Protein AF-A0A9E3DP87-F1 (afdb_monomer_lite)

Radius of gyration: 31.66 Å; chains: 1; bounding box: 76×85×59 Å

Foldseek 3Di:
DDDDDDPPDPPPPPPPPPPPPDPPDPPVLVPDDLCVNVVVPDDDPSSVVVVVVVVVVVVLVVLDVLCDPVNLVQLLVVLLLQDASCVSCVVSVHHSCSLVVNVVVDVVSVVSNLVSLVNSDDPPADFLACCSCPVVVRDHPSNVVNVVVPPDVVPPPPPPPPVPPPQPADPVPRHGQDPPDPDRDNDPVRVVVVVVPPPPCPDDPDDDDPDD

pLDDT: mean 79.73, std 18.96, range [40.03, 98.56]

Structure (mmCIF, N/CA/C/O backbone):
data_AF-A0A9E3DP87-F1
#
_entry.id   AF-A0A9E3DP87-F1
#
loop_
_atom_site.group_PDB
_atom_site.id
_atom_site.type_symbol
_atom_site.label_atom_id
_atom_site.label_alt_id
_atom_site.label_comp_id
_atom_site.label_asym_id
_atom_site.label_entity_id
_atom_site.label_seq_id
_atom_site.pdbx_PDB_ins_code
_atom_site.Cartn_x
_atom_site.Cartn_y
_atom_site.Cartn_z
_atom_site.occupancy
_atom_site.B_iso_or_equiv
_atom_site.auth_seq_id
_atom_site.auth_comp_id
_atom_site.auth_asym_id
_atom_site.auth_atom_id
_atom_site.pdbx_PDB_model_num
ATOM 1 N N . MET A 1 1 ? -40.635 22.494 -28.073 1.00 47.44 1 MET A N 1
ATOM 2 C CA . MET A 1 1 ? -39.820 23.485 -27.343 1.00 47.44 1 MET A CA 1
ATOM 3 C C . MET A 1 1 ? -38.410 22.932 -27.311 1.00 47.44 1 MET A C 1
ATOM 5 O O . MET A 1 1 ? -38.173 21.933 -26.650 1.00 47.44 1 MET A O 1
ATOM 9 N N . ASN A 1 2 ? -37.581 23.479 -28.202 1.00 47.47 2 ASN A N 1
ATOM 10 C CA . ASN A 1 2 ? -36.212 23.071 -28.507 1.00 47.47 2 ASN A CA 1
ATOM 11 C C . ASN A 1 2 ? -35.252 23.679 -27.484 1.00 47.47 2 ASN A C 1
ATOM 13 O O . ASN A 1 2 ? -35.238 24.899 -27.361 1.00 47.47 2 ASN A O 1
ATOM 17 N N . ASP A 1 3 ? -34.405 22.858 -26.868 1.00 55.59 3 ASP A N 1
ATOM 18 C CA . ASP A 1 3 ? -33.154 23.309 -26.251 1.00 55.59 3 ASP A CA 1
ATOM 19 C C . ASP A 1 3 ? -31.986 22.755 -27.076 1.00 55.59 3 ASP A C 1
ATOM 21 O O . ASP A 1 3 ? -31.486 21.648 -26.874 1.00 55.59 3 ASP A O 1
ATOM 25 N N . GLN A 1 4 ? -31.619 23.538 -28.091 1.00 53.56 4 GLN A N 1
ATOM 26 C CA . GLN A 1 4 ? -30.382 23.412 -28.853 1.00 53.56 4 GLN A CA 1
ATOM 27 C C . GLN A 1 4 ? -29.234 23.916 -27.974 1.00 53.56 4 GLN A C 1
ATOM 29 O O . GLN A 1 4 ? -28.991 25.117 -27.892 1.00 53.56 4 GLN A O 1
ATOM 34 N N . LEU A 1 5 ? -28.517 23.003 -27.321 1.00 60.25 5 LEU A N 1
ATOM 35 C CA . LEU A 1 5 ? -27.231 23.325 -26.708 1.00 60.25 5 LEU A CA 1
ATOM 36 C C . LEU A 1 5 ? -26.143 23.267 -27.782 1.00 60.25 5 LEU A C 1
ATOM 38 O O . LEU A 1 5 ? -25.866 22.211 -28.353 1.00 60.25 5 LEU A O 1
ATOM 42 N N . GLY A 1 6 ? -25.578 24.442 -28.061 1.00 48.19 6 GLY A N 1
ATOM 43 C CA . GLY A 1 6 ? -24.500 24.678 -29.009 1.00 48.19 6 GLY A CA 1
ATOM 44 C C . GLY A 1 6 ? -23.250 23.878 -28.665 1.00 48.19 6 GLY A C 1
ATOM 45 O O . GLY A 1 6 ? -22.615 24.077 -27.631 1.00 48.19 6 GLY A O 1
ATOM 46 N N . LEU A 1 7 ? -22.905 22.967 -29.569 1.00 51.91 7 LEU A N 1
ATOM 47 C CA . LEU A 1 7 ? -21.570 22.408 -29.699 1.00 51.91 7 LEU A CA 1
ATOM 48 C C . LEU A 1 7 ? -20.759 23.405 -30.526 1.00 51.91 7 LEU A C 1
ATOM 50 O O . LEU A 1 7 ? -20.664 23.283 -31.745 1.00 51.91 7 LEU A O 1
ATOM 54 N N . ASP A 1 8 ? -20.242 24.433 -29.859 1.00 54.84 8 ASP A N 1
ATOM 55 C CA . ASP A 1 8 ? -19.318 25.368 -30.483 1.00 54.84 8 ASP A CA 1
ATOM 56 C C . ASP A 1 8 ? -18.011 24.637 -30.802 1.00 54.84 8 ASP A C 1
ATOM 58 O O . ASP A 1 8 ? -17.315 24.115 -29.925 1.00 54.84 8 ASP A O 1
ATOM 62 N N . ASN A 1 9 ? -17.742 24.584 -32.105 1.00 49.62 9 ASN A N 1
ATOM 63 C CA . ASN A 1 9 ? -16.531 24.108 -32.747 1.00 49.62 9 ASN A CA 1
ATOM 64 C C . ASN A 1 9 ? -15.286 24.672 -32.048 1.00 49.62 9 ASN A C 1
ATOM 66 O O . ASN A 1 9 ? -14.947 25.845 -32.197 1.00 49.62 9 ASN A O 1
ATOM 70 N N . PHE A 1 10 ? -14.571 23.819 -31.317 1.00 56.25 10 PHE A N 1
ATOM 71 C CA . PHE A 1 10 ? -13.154 24.044 -31.077 1.00 56.25 10 PHE A CA 1
ATOM 72 C C . PHE A 1 10 ? -12.432 23.691 -32.374 1.00 56.25 10 PHE A C 1
ATOM 74 O O . PHE A 1 10 ? -12.331 22.515 -32.716 1.00 56.25 10 PHE A O 1
ATOM 81 N N . ASP A 1 11 ? -11.974 24.715 -33.095 1.00 46.94 11 ASP A N 1
ATOM 82 C CA . ASP A 1 11 ? -11.056 24.583 -34.222 1.00 46.94 11 ASP A CA 1
ATOM 83 C C . ASP A 1 11 ? -9.814 23.801 -33.779 1.00 46.94 11 ASP A C 1
ATOM 85 O O . ASP A 1 11 ? -8.871 24.331 -33.178 1.00 46.94 11 ASP A O 1
ATOM 89 N N . ASP A 1 12 ? -9.857 22.502 -34.065 1.00 49.28 12 ASP A N 1
ATOM 90 C CA . ASP A 1 12 ? -8.787 21.531 -33.912 1.00 49.28 12 ASP A CA 1
ATOM 91 C C . ASP A 1 12 ? -7.684 21.906 -34.903 1.00 49.28 12 ASP A C 1
ATOM 93 O O . ASP A 1 12 ? -7.580 21.405 -36.023 1.00 49.28 12 ASP A O 1
ATOM 97 N N . THR A 1 13 ? -6.879 22.890 -34.508 1.00 58.12 13 THR A N 1
ATOM 98 C CA . THR A 1 13 ? -5.643 23.243 -35.195 1.00 58.12 13 THR A CA 1
ATOM 99 C C . THR A 1 13 ? -4.653 22.117 -34.915 1.00 58.12 13 THR A C 1
ATOM 101 O O . THR A 1 13 ? -3.731 22.253 -34.107 1.00 58.12 13 THR A O 1
ATOM 104 N N . THR A 1 14 ? -4.855 20.972 -35.567 1.00 58.09 14 THR A N 1
ATOM 105 C CA . THR A 1 14 ? -3.872 19.898 -35.672 1.00 58.09 14 THR A CA 1
ATOM 106 C C . THR A 1 14 ? -2.707 20.433 -36.491 1.00 58.09 14 THR A C 1
ATOM 108 O O . THR A 1 14 ? -2.589 20.189 -37.692 1.00 58.09 14 THR A O 1
ATOM 111 N N . ALA A 1 15 ? -1.840 21.214 -35.847 1.00 56.91 15 ALA A N 1
ATOM 112 C CA . ALA A 1 15 ? -0.502 21.454 -36.342 1.00 56.91 15 ALA A CA 1
ATOM 113 C C . ALA A 1 15 ? 0.127 20.071 -36.511 1.00 56.91 15 ALA A C 1
ATOM 115 O O . ALA A 1 15 ? 0.371 19.370 -35.527 1.00 56.91 15 ALA A O 1
ATOM 116 N N . ALA A 1 16 ? 0.288 19.653 -37.766 1.00 55.72 16 ALA A N 1
ATOM 117 C CA . ALA A 1 16 ? 0.910 18.398 -38.132 1.00 55.72 16 ALA A CA 1
ATOM 118 C C . ALA A 1 16 ? 2.288 18.348 -37.467 1.00 55.72 16 ALA A C 1
ATOM 120 O O . ALA A 1 16 ? 3.238 18.986 -37.917 1.00 55.72 16 ALA A O 1
ATOM 121 N N . VAL A 1 17 ? 2.377 17.633 -36.345 1.00 67.62 17 VAL A N 1
ATOM 122 C CA . VAL A 1 17 ? 3.644 17.328 -35.697 1.00 67.62 17 VAL A CA 1
ATOM 123 C C . VAL A 1 17 ? 4.367 16.423 -36.673 1.00 67.62 17 VAL A C 1
ATOM 125 O O . VAL A 1 17 ? 4.074 15.233 -36.760 1.00 67.62 17 VAL A O 1
ATOM 128 N N . THR A 1 18 ? 5.266 17.003 -37.461 1.00 57.19 18 THR A N 1
ATOM 129 C CA . THR A 1 18 ? 6.132 16.259 -38.365 1.00 57.19 18 THR A CA 1
ATOM 130 C C . THR A 1 18 ? 6.897 15.261 -37.500 1.00 57.19 18 THR A C 1
ATOM 132 O O . THR A 1 18 ? 7.651 15.691 -36.618 1.00 57.19 18 THR A O 1
ATOM 135 N N . PRO A 1 19 ? 6.690 13.941 -37.664 1.00 57.06 19 PRO A N 1
ATOM 136 C CA . PRO A 1 19 ? 7.432 12.968 -36.889 1.00 57.06 19 PRO A CA 1
ATOM 137 C C . PRO A 1 19 ? 8.899 13.152 -37.253 1.00 57.06 19 PRO A C 1
ATOM 139 O O . PRO A 1 19 ? 9.310 12.932 -38.391 1.00 57.06 19 PRO A O 1
ATOM 142 N N . SER A 1 20 ? 9.667 13.646 -36.284 1.00 61.06 20 SER A N 1
ATOM 143 C CA . SER A 1 20 ? 11.106 13.817 -36.403 1.00 61.06 20 SER A CA 1
ATOM 144 C C . SER A 1 20 ? 11.679 12.475 -36.845 1.00 61.06 20 SER A C 1
ATOM 146 O O . SER A 1 20 ? 11.549 11.489 -36.118 1.00 61.06 20 SER A O 1
ATOM 148 N N . LEU A 1 21 ? 12.204 12.425 -38.075 1.00 51.44 21 LEU A N 1
ATOM 149 C CA . LEU A 1 21 ? 12.748 11.230 -38.713 1.00 51.44 21 LEU A CA 1
ATOM 150 C C . LEU A 1 21 ? 13.967 10.767 -37.914 1.00 51.44 21 LEU A C 1
ATOM 152 O O . LEU A 1 21 ? 15.115 11.105 -38.204 1.00 51.44 21 LEU A O 1
ATOM 156 N N . THR A 1 22 ? 13.710 10.003 -36.860 1.00 59.62 22 THR A N 1
ATOM 157 C CA . THR A 1 22 ? 14.711 9.237 -36.141 1.00 59.62 22 THR A CA 1
ATOM 158 C C . THR A 1 22 ? 15.393 8.325 -37.151 1.00 59.62 22 THR A C 1
ATOM 160 O O . THR A 1 22 ? 14.745 7.525 -37.825 1.00 59.62 22 THR A O 1
ATOM 163 N N . ARG A 1 23 ? 16.718 8.484 -37.284 1.00 59.62 23 ARG A N 1
ATOM 164 C CA . ARG A 1 23 ? 17.600 7.616 -38.079 1.00 59.62 23 ARG A CA 1
ATOM 165 C C . ARG A 1 23 ? 17.145 6.165 -37.944 1.00 59.62 23 ARG A C 1
ATOM 167 O O . ARG A 1 23 ? 17.126 5.639 -36.833 1.00 59.62 23 ARG A O 1
ATOM 174 N N . ALA A 1 24 ? 16.792 5.546 -39.070 1.00 57.59 24 ALA A N 1
ATOM 175 C CA . ALA A 1 24 ? 16.386 4.151 -39.117 1.00 57.59 24 ALA A CA 1
ATOM 176 C C . ALA A 1 24 ? 17.470 3.287 -38.454 1.00 57.59 24 ALA A C 1
ATOM 178 O O . ALA A 1 24 ? 18.588 3.170 -38.959 1.00 57.59 24 ALA A O 1
ATOM 179 N N . ALA A 1 25 ? 17.151 2.735 -37.282 1.00 57.56 25 ALA A N 1
ATOM 180 C CA . ALA A 1 25 ? 18.035 1.827 -36.572 1.00 57.56 25 ALA A CA 1
ATOM 181 C C . ALA A 1 25 ? 18.309 0.590 -37.450 1.00 57.56 25 ALA A C 1
ATOM 183 O O . ALA A 1 25 ? 17.406 0.130 -38.160 1.00 57.56 25 ALA A O 1
ATOM 184 N N . PRO A 1 26 ? 19.532 0.030 -37.424 1.00 60.47 26 PRO A N 1
ATOM 185 C CA . PRO A 1 26 ? 19.879 -1.123 -38.243 1.00 60.47 26 PRO A CA 1
ATOM 186 C C . PRO A 1 26 ? 18.924 -2.290 -37.963 1.00 60.47 26 PRO A C 1
ATOM 188 O O . PRO A 1 26 ? 18.664 -2.629 -36.810 1.00 60.47 26 PRO A O 1
ATOM 191 N N . LEU A 1 27 ? 18.434 -2.938 -39.024 1.00 59.53 27 LEU A N 1
ATOM 192 C CA . LEU A 1 27 ? 17.422 -4.006 -38.977 1.00 59.53 27 LEU A CA 1
ATOM 193 C C . LEU A 1 27 ? 17.769 -5.167 -38.021 1.00 59.53 27 LEU A C 1
ATOM 195 O O . LEU A 1 27 ? 16.863 -5.817 -37.505 1.00 59.53 27 LEU A O 1
ATOM 199 N N . ARG A 1 28 ? 19.056 -5.390 -37.707 1.00 58.12 28 ARG A N 1
ATOM 200 C CA . ARG A 1 28 ? 19.502 -6.382 -36.706 1.00 58.12 28 ARG A CA 1
ATOM 201 C C . ARG A 1 28 ? 19.055 -6.066 -35.272 1.00 58.12 28 ARG A C 1
ATOM 203 O O . ARG A 1 28 ? 19.005 -6.974 -34.453 1.00 58.12 28 ARG A O 1
ATOM 210 N N . ALA A 1 29 ? 18.693 -4.821 -34.965 1.00 57.69 29 ALA A N 1
ATOM 211 C CA . ALA A 1 29 ? 18.161 -4.441 -33.657 1.00 57.69 29 ALA A CA 1
ATOM 212 C C . ALA A 1 29 ? 16.708 -4.906 -33.433 1.00 57.69 29 ALA A C 1
ATOM 214 O O . ALA A 1 29 ? 16.247 -4.928 -32.294 1.00 57.69 29 ALA A O 1
ATOM 215 N N . ARG A 1 30 ? 15.978 -5.304 -34.488 1.00 63.91 30 ARG A N 1
ATOM 216 C CA . ARG A 1 30 ? 14.549 -5.657 -34.390 1.00 63.91 30 ARG A CA 1
ATOM 217 C C . ARG A 1 30 ? 14.268 -7.042 -33.804 1.00 63.91 30 ARG A C 1
ATOM 219 O O . ARG A 1 30 ? 13.154 -7.273 -33.357 1.00 63.91 30 ARG A O 1
ATOM 226 N N . SER A 1 31 ? 15.247 -7.947 -33.775 1.00 82.19 31 SER A N 1
ATOM 227 C CA . SER A 1 31 ? 15.097 -9.265 -33.135 1.00 82.19 31 SER A CA 1
ATOM 228 C C . SER A 1 31 ? 15.377 -9.246 -31.629 1.00 82.19 31 SER A C 1
ATOM 230 O O . SER A 1 31 ? 15.100 -10.223 -30.934 1.00 82.19 31 SER A O 1
ATOM 232 N N . ALA A 1 32 ? 15.929 -8.151 -31.100 1.00 89.50 32 ALA A N 1
ATOM 233 C CA . ALA A 1 32 ? 16.178 -8.010 -29.674 1.00 89.50 32 ALA A CA 1
ATOM 234 C C . ALA A 1 32 ? 14.873 -7.719 -28.916 1.00 89.50 32 ALA A C 1
ATOM 236 O O . ALA A 1 32 ? 14.020 -6.969 -29.390 1.00 89.50 32 ALA A O 1
ATOM 237 N N . SER A 1 33 ? 14.743 -8.265 -27.699 1.00 94.88 33 SER A N 1
ATOM 238 C CA . SER A 1 33 ? 13.590 -7.967 -26.840 1.00 94.88 33 SER A CA 1
ATOM 239 C C . SER A 1 33 ? 13.446 -6.451 -26.615 1.00 94.88 33 SER A C 1
ATOM 241 O O . SER A 1 33 ? 14.470 -5.756 -26.532 1.00 94.88 33 SER A O 1
ATOM 243 N N . PRO A 1 34 ? 12.223 -5.921 -26.430 1.00 95.75 34 PRO A N 1
ATOM 244 C CA . PRO A 1 34 ? 12.022 -4.495 -26.167 1.00 95.75 34 PRO A CA 1
ATOM 245 C C . PRO A 1 34 ? 12.849 -3.958 -24.983 1.00 95.75 34 PRO A C 1
ATOM 247 O O . PRO A 1 34 ? 13.364 -2.841 -25.027 1.00 95.75 34 PRO A O 1
ATOM 250 N N . LEU A 1 35 ? 13.065 -4.771 -23.941 1.00 95.56 35 LEU A N 1
ATOM 251 C CA . LEU A 1 35 ? 13.908 -4.399 -22.798 1.00 95.56 35 LEU A CA 1
ATOM 252 C C . LEU A 1 35 ? 15.400 -4.323 -23.166 1.00 95.56 35 LEU A C 1
ATOM 254 O O . LEU A 1 35 ? 16.115 -3.450 -22.671 1.00 95.56 35 LEU A O 1
ATOM 258 N N . THR A 1 36 ? 15.881 -5.226 -24.023 1.00 94.94 36 THR A N 1
ATOM 259 C CA . THR A 1 36 ? 17.257 -5.191 -24.543 1.00 94.94 36 THR A CA 1
ATOM 260 C C . THR A 1 36 ? 17.468 -3.957 -25.420 1.00 94.94 36 THR A C 1
ATOM 262 O O . THR A 1 36 ? 18.459 -3.251 -25.235 1.00 94.94 36 THR A O 1
ATOM 265 N N . ARG A 1 37 ? 16.511 -3.642 -26.303 1.00 94.00 37 ARG A N 1
ATOM 266 C CA . ARG A 1 37 ? 16.531 -2.435 -27.148 1.00 94.00 37 ARG A CA 1
ATOM 267 C C . ARG A 1 37 ? 16.572 -1.150 -26.315 1.00 94.00 37 ARG A C 1
ATOM 269 O O . ARG A 1 37 ? 17.414 -0.289 -26.563 1.00 94.00 37 ARG A O 1
ATOM 276 N N . TRP A 1 38 ? 15.771 -1.059 -25.247 1.00 95.56 38 TRP A N 1
ATOM 277 C CA . TRP A 1 38 ? 15.826 0.071 -24.305 1.00 95.56 38 TRP A CA 1
ATOM 278 C C . TRP A 1 38 ? 17.232 0.282 -23.714 1.00 95.56 38 TRP A C 1
ATOM 280 O O . TRP A 1 38 ? 17.733 1.411 -23.650 1.00 95.56 38 TRP A O 1
ATOM 290 N N . ARG A 1 39 ? 17.899 -0.807 -23.301 1.00 94.94 39 ARG A N 1
ATOM 291 C CA . ARG A 1 39 ? 19.271 -0.768 -22.753 1.00 94.94 39 ARG A CA 1
ATOM 292 C C . ARG A 1 39 ? 20.306 -0.332 -23.792 1.00 94.94 39 ARG A C 1
ATOM 294 O O . ARG A 1 39 ? 21.301 0.272 -23.416 1.00 94.94 39 ARG A O 1
ATOM 301 N N . GLN A 1 40 ? 20.051 -0.598 -25.071 1.00 93.94 40 GLN A N 1
ATOM 302 C CA . GLN A 1 40 ? 20.885 -0.165 -26.197 1.00 93.94 40 GLN A CA 1
ATOM 303 C C . GLN A 1 40 ? 20.606 1.279 -26.649 1.00 93.94 40 GLN A C 1
ATOM 305 O O . GLN A 1 40 ? 21.258 1.763 -27.568 1.00 93.94 40 GLN A O 1
ATOM 310 N N . GLY A 1 41 ? 19.680 1.986 -25.994 1.00 93.56 41 GLY A N 1
ATOM 311 C CA . GLY A 1 41 ? 19.421 3.403 -26.251 1.00 93.56 41 GLY A CA 1
ATOM 312 C C . GLY A 1 41 ? 18.140 3.695 -27.027 1.00 93.56 41 GLY A C 1
ATOM 313 O O . GLY A 1 41 ? 17.842 4.867 -27.229 1.00 93.56 41 GLY A O 1
ATOM 314 N N . ASP A 1 42 ? 17.361 2.680 -27.403 1.00 92.81 42 ASP A N 1
ATOM 315 C CA . ASP A 1 42 ? 16.056 2.882 -28.035 1.00 92.81 42 ASP A CA 1
ATOM 316 C C . ASP A 1 42 ? 15.065 3.558 -27.067 1.00 92.81 42 ASP A C 1
ATOM 318 O O . ASP A 1 42 ? 15.115 3.329 -25.851 1.00 92.81 42 ASP A O 1
ATOM 322 N N . ARG A 1 43 ? 14.207 4.441 -27.584 1.00 94.44 43 ARG A N 1
ATOM 323 C CA . ARG A 1 43 ? 13.301 5.305 -26.801 1.00 94.44 43 ARG A CA 1
ATOM 324 C C . ARG A 1 43 ? 11.874 5.351 -27.341 1.00 94.44 43 ARG A C 1
ATOM 326 O O . ARG A 1 43 ? 11.108 6.220 -26.903 1.00 94.44 43 ARG A O 1
ATOM 333 N N . ASP A 1 44 ? 11.525 4.453 -28.257 1.00 93.44 44 ASP A N 1
ATOM 334 C CA . ASP A 1 44 ? 10.144 4.300 -28.707 1.00 93.44 44 ASP A CA 1
ATOM 335 C C . ASP A 1 44 ? 9.186 3.916 -27.554 1.00 93.44 44 ASP A C 1
ATOM 337 O O . ASP A 1 44 ? 9.596 3.575 -26.438 1.00 93.44 44 ASP A O 1
ATOM 341 N N . GLU A 1 45 ? 7.880 4.030 -27.800 1.00 93.25 45 GLU A N 1
ATOM 342 C CA . GLU A 1 45 ? 6.864 3.816 -26.763 1.00 93.25 45 GLU A CA 1
ATOM 343 C C . GLU A 1 45 ? 6.787 2.353 -26.293 1.00 93.25 45 GLU A C 1
ATOM 345 O O . GLU A 1 45 ? 6.529 2.087 -25.117 1.00 93.25 45 GLU A O 1
ATOM 350 N N . GLU A 1 46 ? 7.074 1.396 -27.177 1.00 94.75 46 GLU A N 1
ATOM 351 C CA . GLU A 1 46 ? 7.069 -0.034 -26.861 1.00 94.75 46 GLU A CA 1
ATOM 352 C C . GLU A 1 46 ? 8.202 -0.387 -25.885 1.00 94.75 46 GLU A C 1
ATOM 354 O O . GLU A 1 46 ? 7.971 -0.966 -24.817 1.00 94.75 46 GLU A O 1
ATOM 359 N N . THR A 1 47 ? 9.431 0.013 -26.206 1.00 95.12 47 THR A N 1
ATOM 360 C CA . THR A 1 47 ? 10.623 -0.201 -25.373 1.00 95.12 47 THR A CA 1
ATOM 361 C C . THR A 1 47 ? 10.508 0.530 -24.036 1.00 95.12 47 THR A C 1
ATOM 363 O O . THR A 1 47 ? 10.863 -0.032 -22.992 1.00 95.12 47 THR A O 1
ATOM 366 N N . ARG A 1 48 ? 9.924 1.738 -24.025 1.00 96.75 48 ARG A N 1
ATOM 367 C CA . ARG A 1 48 ? 9.580 2.473 -22.798 1.00 96.75 48 ARG A CA 1
ATOM 368 C C . ARG A 1 48 ? 8.564 1.713 -21.949 1.00 96.75 48 ARG A C 1
ATOM 370 O O . ARG A 1 48 ? 8.785 1.547 -20.747 1.00 96.75 48 ARG A O 1
ATOM 377 N N . THR A 1 49 ? 7.483 1.221 -22.551 1.00 96.50 49 THR A N 1
ATOM 378 C CA . THR A 1 49 ? 6.441 0.444 -21.861 1.00 96.50 49 THR A CA 1
ATOM 379 C C . THR A 1 49 ? 7.024 -0.827 -21.249 1.00 96.50 49 THR A C 1
ATOM 381 O O . THR A 1 49 ? 6.818 -1.086 -20.059 1.00 96.50 49 THR A O 1
ATOM 384 N N . ALA A 1 50 ? 7.830 -1.573 -22.008 1.00 96.88 50 ALA A N 1
ATOM 385 C CA . ALA A 1 50 ? 8.507 -2.773 -21.527 1.00 96.88 50 ALA A CA 1
ATOM 386 C C . ALA A 1 50 ? 9.472 -2.473 -20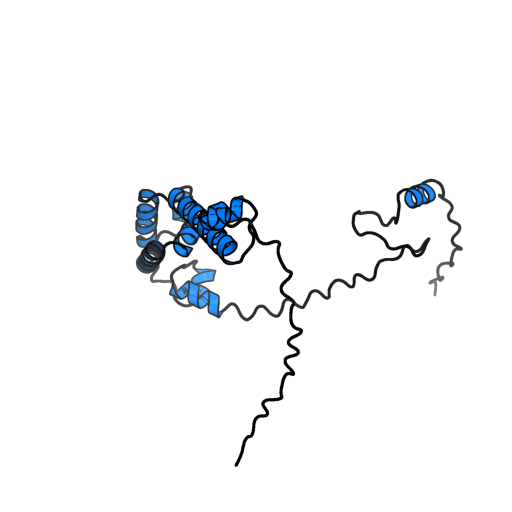.368 1.00 96.88 50 ALA A C 1
ATOM 388 O O . ALA A 1 50 ? 9.491 -3.191 -19.366 1.00 96.88 50 ALA A O 1
ATOM 389 N N . HIS A 1 51 ? 10.233 -1.379 -20.452 1.00 97.31 51 HIS A N 1
ATOM 390 C CA . HIS A 1 51 ? 11.108 -0.944 -19.366 1.00 97.31 51 HIS A CA 1
ATOM 391 C C . HIS A 1 51 ? 10.334 -0.576 -18.092 1.00 97.31 51 HIS A C 1
ATOM 393 O O . HIS A 1 51 ? 10.710 -0.989 -16.991 1.00 97.31 51 HIS A O 1
ATOM 399 N N . LEU A 1 52 ? 9.237 0.178 -18.218 1.00 97.31 52 LEU A N 1
ATOM 400 C CA . LEU A 1 52 ? 8.383 0.531 -17.083 1.00 97.31 52 LEU A CA 1
ATOM 401 C C . LEU A 1 52 ? 7.730 -0.710 -16.461 1.00 97.31 52 LEU A C 1
ATOM 403 O O . LEU A 1 52 ? 7.645 -0.793 -15.232 1.00 97.31 52 LEU A O 1
ATOM 407 N N . ALA A 1 53 ? 7.302 -1.675 -17.277 1.00 96.25 53 ALA A N 1
ATOM 408 C CA . ALA A 1 53 ? 6.773 -2.955 -16.814 1.00 96.25 53 ALA A CA 1
ATOM 409 C C . ALA A 1 53 ? 7.828 -3.751 -16.028 1.00 96.25 53 ALA A C 1
ATOM 411 O O . ALA A 1 53 ? 7.554 -4.177 -14.906 1.00 96.25 53 ALA A O 1
ATOM 412 N N . ASP A 1 54 ? 9.055 -3.856 -16.544 1.00 97.19 54 ASP A N 1
ATOM 413 C CA . ASP A 1 54 ? 10.183 -4.498 -15.854 1.00 97.19 54 ASP A CA 1
ATOM 414 C C . ASP A 1 54 ? 10.527 -3.797 -14.524 1.00 97.19 54 ASP A C 1
ATOM 416 O O . ASP A 1 54 ? 10.692 -4.448 -13.488 1.00 97.19 54 ASP A O 1
ATOM 420 N N . LEU A 1 55 ? 10.563 -2.459 -14.494 1.00 97.06 55 LEU A N 1
ATOM 421 C CA . LEU A 1 55 ? 10.768 -1.704 -13.252 1.00 97.06 55 LEU A CA 1
ATOM 422 C C . LEU A 1 55 ? 9.660 -1.960 -12.224 1.00 97.06 55 LEU A C 1
ATOM 424 O O . LEU A 1 55 ? 9.947 -2.084 -11.028 1.00 97.06 55 LEU A O 1
ATOM 428 N N . ARG A 1 56 ? 8.397 -2.035 -12.662 1.00 94.88 56 ARG A N 1
ATOM 429 C CA . ARG A 1 56 ? 7.266 -2.388 -11.790 1.00 94.88 56 ARG A CA 1
ATOM 430 C C . ARG A 1 56 ? 7.422 -3.815 -11.265 1.00 94.88 56 ARG A C 1
ATOM 432 O O . ARG A 1 56 ? 7.341 -4.003 -10.055 1.00 94.88 56 ARG A O 1
ATOM 439 N N . ALA A 1 57 ? 7.738 -4.784 -12.124 1.00 94.50 57 ALA A N 1
ATOM 440 C CA . ALA A 1 57 ? 7.959 -6.175 -11.732 1.00 94.50 57 ALA A CA 1
ATOM 441 C C . ALA A 1 57 ? 9.081 -6.305 -10.688 1.00 94.50 57 ALA A C 1
ATOM 443 O O . ALA A 1 57 ? 8.884 -6.918 -9.637 1.00 94.50 57 ALA A O 1
ATOM 444 N N . ARG A 1 58 ? 10.224 -5.637 -10.899 1.00 95.44 58 ARG A N 1
ATOM 445 C CA . ARG A 1 58 ? 11.340 -5.622 -9.937 1.00 95.44 58 ARG A CA 1
ATOM 446 C C . ARG A 1 58 ? 10.956 -4.996 -8.595 1.00 95.44 58 ARG A C 1
ATOM 448 O O . ARG A 1 58 ? 11.331 -5.527 -7.547 1.00 95.44 58 ARG A O 1
ATOM 455 N N . ARG A 1 59 ? 10.185 -3.902 -8.598 1.00 93.88 59 ARG A N 1
ATOM 456 C CA . ARG A 1 59 ? 9.669 -3.266 -7.370 1.00 93.88 59 ARG A CA 1
ATOM 457 C C . ARG A 1 59 ? 8.674 -4.162 -6.634 1.00 93.88 59 ARG A C 1
ATOM 459 O O . ARG A 1 59 ? 8.770 -4.271 -5.413 1.00 93.88 59 ARG A O 1
ATOM 466 N N . ASN A 1 60 ? 7.778 -4.831 -7.356 1.00 91.00 60 ASN A N 1
ATOM 467 C CA . ASN A 1 60 ? 6.802 -5.760 -6.784 1.00 91.00 60 ASN A CA 1
ATOM 468 C C . ASN A 1 60 ? 7.505 -6.966 -6.153 1.00 91.00 60 ASN A C 1
ATOM 470 O O . ASN A 1 60 ? 7.236 -7.298 -5.002 1.00 91.00 60 ASN A O 1
ATOM 474 N N . ALA A 1 61 ? 8.480 -7.554 -6.852 1.00 91.81 61 ALA A N 1
ATOM 475 C CA . ALA A 1 61 ? 9.289 -8.648 -6.325 1.00 91.81 61 ALA A CA 1
ATOM 476 C C . ALA A 1 61 ? 10.086 -8.222 -5.079 1.00 91.81 61 ALA A C 1
ATOM 478 O O . ALA A 1 61 ? 10.164 -8.966 -4.104 1.00 91.81 61 ALA A O 1
ATOM 479 N N . ALA A 1 62 ? 10.644 -7.007 -5.065 1.00 92.06 62 ALA A N 1
ATOM 480 C CA . ALA A 1 62 ? 11.317 -6.468 -3.884 1.00 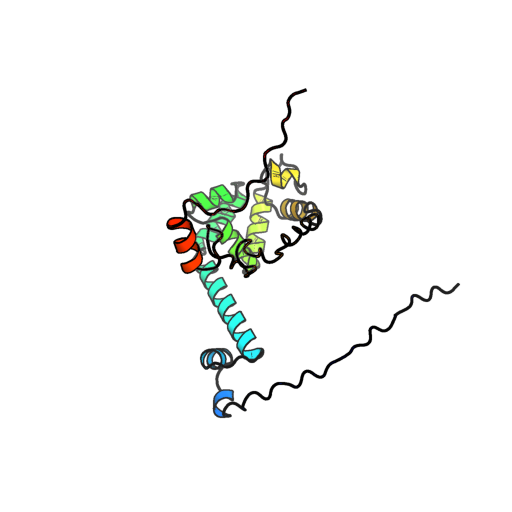92.06 62 ALA A CA 1
ATOM 481 C C . ALA A 1 62 ? 10.354 -6.255 -2.703 1.00 92.06 62 ALA A C 1
ATOM 483 O O . ALA A 1 62 ? 10.707 -6.575 -1.570 1.00 92.06 62 ALA A O 1
ATOM 484 N N . ALA A 1 63 ? 9.140 -5.753 -2.948 1.00 89.31 63 ALA A N 1
ATOM 485 C CA . ALA A 1 63 ? 8.110 -5.623 -1.917 1.00 89.31 63 ALA A CA 1
ATOM 486 C C . ALA A 1 63 ? 7.694 -6.994 -1.356 1.00 89.31 63 ALA A C 1
ATOM 488 O O . ALA A 1 63 ? 7.621 -7.156 -0.140 1.00 89.31 63 ALA A O 1
ATOM 489 N N . ALA A 1 64 ? 7.512 -7.988 -2.229 1.00 91.88 64 ALA A N 1
ATOM 490 C CA . ALA A 1 64 ? 7.174 -9.353 -1.842 1.00 91.88 64 ALA A CA 1
ATOM 491 C C . ALA A 1 64 ? 8.272 -10.018 -0.997 1.00 91.88 64 ALA A C 1
ATOM 493 O O . ALA A 1 64 ? 7.945 -10.717 -0.043 1.00 91.88 64 ALA A O 1
ATOM 494 N N . ARG A 1 65 ? 9.556 -9.770 -1.300 1.00 93.25 65 ARG A N 1
ATOM 495 C CA . ARG A 1 65 ? 10.688 -10.266 -0.495 1.00 93.25 65 ARG A CA 1
ATOM 496 C C . ARG A 1 65 ? 10.781 -9.613 0.884 1.00 93.25 65 ARG A C 1
ATOM 498 O O . ARG A 1 65 ? 11.155 -10.286 1.834 1.00 93.25 65 ARG A O 1
ATOM 505 N N . ARG A 1 66 ? 10.449 -8.322 1.006 1.00 92.31 66 ARG A N 1
ATOM 506 C CA . ARG A 1 66 ? 10.470 -7.611 2.302 1.00 92.31 66 ARG A CA 1
ATOM 507 C C . ARG A 1 66 ? 9.435 -8.149 3.285 1.00 92.31 66 ARG A C 1
ATOM 509 O O . ARG A 1 66 ? 9.682 -8.128 4.482 1.00 92.31 66 ARG A O 1
ATOM 516 N N . LEU A 1 67 ? 8.284 -8.592 2.784 1.00 95.88 67 LEU A N 1
ATOM 517 C CA . LEU A 1 67 ? 7.226 -9.181 3.594 1.00 95.88 67 LEU A CA 1
ATOM 518 C C . LEU A 1 67 ? 7.086 -10.656 3.212 1.00 95.88 67 LEU A C 1
ATOM 520 O O . LEU A 1 67 ? 6.275 -11.009 2.354 1.00 95.88 67 LEU A O 1
ATOM 524 N N . GLY A 1 68 ? 7.928 -11.503 3.806 1.00 96.12 68 GLY A N 1
ATOM 525 C CA . GLY A 1 68 ? 7.925 -12.944 3.554 1.00 96.12 68 GLY A CA 1
ATOM 526 C C . GLY A 1 68 ? 6.582 -13.604 3.908 1.00 96.12 68 GLY A C 1
ATOM 527 O O . GLY A 1 68 ? 5.795 -13.031 4.667 1.00 96.12 68 GLY A O 1
ATOM 528 N N . PRO A 1 69 ? 6.294 -14.808 3.383 1.00 96.50 69 PRO A N 1
ATOM 529 C CA . PRO A 1 69 ? 5.005 -15.476 3.580 1.00 96.50 69 PRO A CA 1
ATOM 530 C C . PRO A 1 69 ? 4.681 -15.729 5.061 1.00 96.50 69 PRO A C 1
ATOM 532 O O . PRO A 1 69 ? 3.558 -15.481 5.482 1.00 96.50 69 PRO A O 1
ATOM 535 N N . GLY A 1 70 ? 5.667 -16.108 5.884 1.00 97.50 70 GLY A N 1
ATOM 536 C CA . GLY A 1 70 ? 5.462 -16.274 7.330 1.00 97.50 70 GLY A CA 1
ATOM 537 C C . GLY A 1 70 ? 5.048 -14.974 8.030 1.00 97.50 70 GLY A C 1
ATOM 538 O O . GLY A 1 70 ? 4.103 -14.963 8.816 1.00 97.50 70 GLY A O 1
ATOM 539 N N . THR A 1 71 ? 5.693 -13.853 7.690 1.00 97.56 71 THR A N 1
ATOM 540 C CA . THR A 1 71 ? 5.331 -12.528 8.216 1.00 97.56 71 THR A CA 1
ATOM 541 C C . THR A 1 71 ? 3.929 -12.117 7.773 1.00 97.56 71 THR A C 1
ATOM 543 O O . THR A 1 71 ? 3.186 -11.558 8.571 1.00 97.56 71 THR A O 1
ATOM 546 N N . ARG A 1 72 ? 3.533 -12.424 6.529 1.00 98.12 72 ARG A N 1
ATOM 547 C CA . ARG A 1 72 ? 2.173 -12.169 6.022 1.00 98.12 72 ARG A CA 1
ATOM 548 C C . ARG A 1 72 ? 1.123 -12.898 6.852 1.00 98.12 72 ARG A C 1
ATOM 550 O O . ARG A 1 72 ? 0.205 -12.254 7.352 1.00 98.12 72 ARG A O 1
ATOM 557 N N . THR A 1 73 ? 1.291 -14.204 7.051 1.00 98.38 73 THR A N 1
ATOM 558 C CA . THR A 1 73 ? 0.380 -15.015 7.870 1.00 98.38 73 THR A CA 1
ATOM 559 C C . THR A 1 73 ? 0.301 -14.490 9.301 1.00 98.38 73 THR A C 1
ATOM 561 O O . THR A 1 73 ? -0.792 -14.369 9.849 1.00 98.38 73 THR A O 1
ATOM 564 N N . HIS A 1 74 ? 1.442 -14.109 9.887 1.00 98.25 74 HIS A N 1
ATOM 565 C CA . HIS A 1 74 ? 1.488 -13.516 11.223 1.00 98.25 74 HIS A CA 1
ATOM 566 C C . HIS A 1 74 ? 0.687 -12.204 11.274 1.00 98.25 74 HIS A C 1
ATOM 568 O O . HI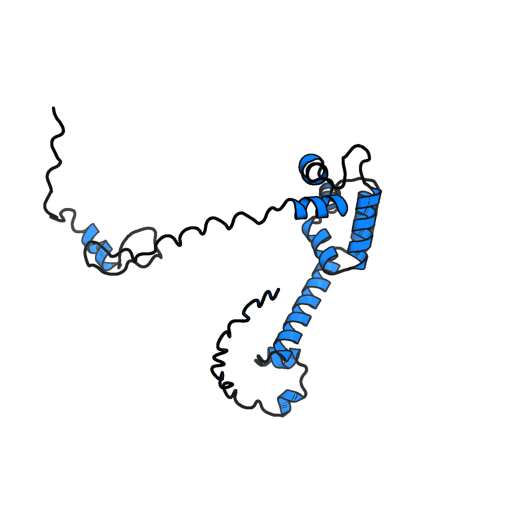S A 1 74 ? -0.175 -12.052 12.134 1.00 98.25 74 HIS A O 1
ATOM 574 N N . VAL A 1 75 ? 0.898 -11.289 10.319 1.00 98.31 75 VAL A N 1
ATOM 575 C CA . VAL A 1 75 ? 0.141 -10.028 10.237 1.00 98.31 75 VAL A CA 1
ATOM 576 C C . VAL A 1 75 ? -1.363 -10.290 10.164 1.00 98.31 75 VAL A C 1
ATOM 578 O O . VAL A 1 75 ? -2.111 -9.679 10.921 1.00 98.31 75 VAL A O 1
ATOM 581 N N . LEU A 1 76 ? -1.813 -11.194 9.286 1.00 98.56 76 LEU A N 1
ATOM 582 C CA . LEU A 1 76 ? -3.242 -11.495 9.134 1.00 98.56 76 LEU A CA 1
ATOM 583 C C . LEU A 1 76 ? -3.849 -12.031 10.429 1.00 98.56 76 LEU A C 1
ATOM 585 O O . LEU A 1 76 ? -4.910 -11.563 10.832 1.00 98.56 76 LEU A O 1
ATOM 589 N N . ARG A 1 77 ? -3.160 -12.960 11.100 1.00 98.38 77 ARG A N 1
ATOM 590 C CA . ARG A 1 77 ? -3.621 -13.545 12.363 1.00 98.38 77 ARG A CA 1
ATOM 591 C C . ARG A 1 77 ? -3.785 -12.491 13.457 1.00 98.38 77 ARG A C 1
ATOM 593 O O . ARG A 1 77 ? -4.843 -12.420 14.070 1.00 98.38 77 ARG A O 1
ATOM 600 N N . GLU A 1 78 ? -2.767 -11.667 13.696 1.00 98.38 78 GLU A N 1
ATOM 601 C CA . GLU A 1 78 ? -2.806 -10.688 14.796 1.00 98.38 78 GLU A CA 1
ATOM 602 C C . GLU A 1 78 ? -3.804 -9.561 14.528 1.00 98.38 78 GLU A C 1
ATOM 604 O O . GLU A 1 78 ? -4.488 -9.105 15.442 1.00 98.38 78 GLU A O 1
ATOM 609 N N . VAL A 1 79 ? -3.927 -9.136 13.269 1.00 98.25 79 VAL A N 1
ATOM 610 C CA . VAL A 1 79 ? -4.926 -8.137 12.874 1.00 98.25 79 VAL A CA 1
ATOM 611 C C . VAL A 1 79 ? -6.337 -8.705 13.006 1.00 98.25 79 VAL A C 1
ATOM 613 O O . VAL A 1 79 ? -7.210 -8.010 13.513 1.00 98.25 79 VAL A O 1
ATOM 616 N N . ALA A 1 80 ? -6.564 -9.962 12.612 1.00 98.19 80 ALA A N 1
ATOM 617 C CA . ALA A 1 80 ? -7.852 -10.630 12.801 1.00 98.19 80 ALA A CA 1
ATOM 618 C C . ALA A 1 80 ? -8.207 -10.818 14.286 1.00 98.19 80 ALA A C 1
ATOM 620 O O . ALA A 1 80 ? -9.381 -10.782 14.635 1.00 98.19 80 ALA A O 1
ATOM 621 N N . ALA A 1 81 ? -7.207 -10.943 15.163 1.00 97.88 81 ALA A N 1
ATOM 622 C CA . ALA A 1 81 ? -7.383 -10.957 16.616 1.00 97.88 81 ALA A CA 1
ATOM 623 C C . ALA A 1 81 ? -7.667 -9.564 17.223 1.00 97.88 81 ALA A C 1
ATOM 625 O O . ALA A 1 81 ? -7.796 -9.437 18.437 1.00 97.88 81 ALA A O 1
ATOM 626 N N . GLY A 1 82 ? -7.750 -8.515 16.399 1.00 96.88 82 GLY A N 1
ATOM 627 C CA . GLY A 1 82 ? -8.087 -7.159 16.830 1.00 96.88 82 GLY A CA 1
ATOM 628 C C . GLY A 1 82 ? -6.897 -6.284 17.213 1.00 96.88 82 GLY A C 1
ATOM 629 O O . GLY A 1 82 ? -7.103 -5.135 17.608 1.00 96.88 82 GLY A O 1
ATOM 630 N N . ARG A 1 83 ? -5.648 -6.755 17.064 1.00 97.25 83 ARG A N 1
ATOM 631 C CA . ARG A 1 83 ? -4.490 -5.874 17.282 1.00 97.25 83 ARG A CA 1
ATOM 632 C C . ARG A 1 83 ? -4.405 -4.799 16.206 1.00 97.25 83 ARG A C 1
ATOM 634 O O . ARG A 1 83 ? -4.653 -5.032 15.019 1.00 97.25 83 ARG A O 1
ATOM 641 N N . GLY A 1 84 ? -3.981 -3.607 16.615 1.00 95.94 84 GLY A N 1
ATOM 642 C CA . GLY A 1 84 ? -3.798 -2.488 15.701 1.00 95.94 84 GLY A CA 1
ATOM 643 C C . GLY A 1 84 ? -2.696 -2.770 14.678 1.00 95.94 84 GLY A C 1
ATOM 644 O O . GLY A 1 84 ? -1.589 -3.164 15.031 1.00 95.94 84 GLY A O 1
ATOM 645 N N . LEU A 1 85 ? -2.951 -2.491 13.396 1.00 96.50 85 LEU A N 1
ATOM 646 C CA . LEU A 1 85 ? -1.958 -2.710 12.336 1.00 96.50 85 LEU A CA 1
ATOM 647 C C . LEU A 1 85 ? -0.589 -2.032 12.599 1.00 96.50 85 LEU A C 1
ATOM 649 O O . LEU A 1 85 ? 0.426 -2.665 12.317 1.00 96.50 85 LEU A O 1
ATOM 653 N N . PRO A 1 86 ? -0.506 -0.792 13.136 1.00 96.75 86 PRO A N 1
ATOM 654 C CA . PRO A 1 86 ? 0.781 -0.188 13.497 1.00 96.75 86 PRO A CA 1
ATOM 655 C C . PRO A 1 86 ? 1.529 -0.946 14.601 1.00 96.75 86 PRO A C 1
ATOM 657 O O . PRO A 1 86 ? 2.748 -1.055 14.539 1.00 96.75 86 PRO A O 1
ATOM 660 N N . GLU A 1 87 ? 0.810 -1.486 15.586 1.00 97.50 87 GLU A N 1
ATOM 661 C CA . GLU A 1 87 ? 1.386 -2.276 16.678 1.00 97.50 87 GLU A CA 1
ATOM 662 C C . GLU A 1 87 ? 1.964 -3.589 16.143 1.00 97.50 87 GLU A C 1
ATOM 664 O O . GLU A 1 87 ? 3.131 -3.894 16.380 1.00 97.50 87 GLU A O 1
ATOM 669 N N . VAL A 1 88 ? 1.185 -4.310 15.329 1.00 98.00 88 VAL A N 1
ATOM 670 C CA . VAL A 1 88 ? 1.618 -5.554 14.671 1.00 98.00 88 VAL A CA 1
ATOM 671 C C . VAL A 1 88 ? 2.833 -5.311 13.772 1.00 98.00 88 VAL A C 1
ATOM 673 O O . VAL A 1 88 ? 3.776 -6.099 13.770 1.00 98.00 88 VAL A O 1
ATOM 676 N N . ALA A 1 89 ? 2.840 -4.208 13.019 1.00 97.50 89 ALA A N 1
ATOM 677 C CA . ALA A 1 89 ? 3.965 -3.839 12.165 1.00 97.50 89 ALA A CA 1
ATOM 678 C C . ALA A 1 89 ? 5.246 -3.608 12.989 1.00 97.50 89 ALA A C 1
ATOM 680 O O . ALA A 1 89 ? 6.287 -4.193 12.681 1.00 97.50 89 ALA A O 1
ATOM 681 N N . ASN A 1 90 ? 5.145 -2.836 14.078 1.00 97.88 90 ASN A N 1
ATOM 682 C CA . ASN A 1 90 ? 6.260 -2.580 14.991 1.00 97.88 90 ASN A CA 1
ATOM 683 C C . ASN A 1 90 ? 6.787 -3.872 15.635 1.00 97.88 90 ASN A C 1
ATOM 685 O O . ASN A 1 90 ? 7.996 -4.089 15.643 1.00 97.88 90 ASN A O 1
ATOM 689 N N . ALA A 1 91 ? 5.897 -4.750 16.110 1.00 98.00 91 ALA A N 1
ATOM 690 C CA . ALA A 1 91 ? 6.266 -6.023 16.733 1.00 98.00 91 ALA A CA 1
ATOM 691 C C . ALA A 1 91 ? 7.036 -6.956 15.781 1.00 98.00 91 ALA A C 1
ATOM 693 O O . ALA A 1 91 ? 7.909 -7.705 16.210 1.00 98.00 91 ALA A O 1
ATOM 694 N N . LEU A 1 92 ? 6.741 -6.892 14.481 1.00 97.19 92 LEU A N 1
ATOM 695 C CA . LEU A 1 92 ? 7.393 -7.701 13.449 1.00 97.19 92 LEU A CA 1
ATOM 696 C C . LEU A 1 92 ? 8.604 -7.008 12.802 1.00 97.19 92 LEU A C 1
ATOM 698 O O . LEU A 1 92 ? 9.191 -7.561 11.871 1.00 97.19 92 LEU A O 1
ATOM 702 N N . GLY A 1 93 ? 8.968 -5.798 13.242 1.00 96.94 93 GLY A N 1
ATOM 703 C CA . GLY A 1 93 ? 10.072 -5.031 12.658 1.00 96.94 93 GLY A CA 1
ATOM 704 C C . GLY A 1 93 ? 9.826 -4.603 11.205 1.00 96.94 93 GLY A C 1
ATOM 705 O O . GLY A 1 93 ? 10.774 -4.402 10.446 1.00 96.94 93 GLY A O 1
ATOM 706 N N . VAL A 1 94 ? 8.561 -4.473 10.789 1.00 97.25 94 VAL A N 1
ATOM 707 C CA . VAL A 1 94 ? 8.178 -4.033 9.438 1.00 97.25 94 VAL A CA 1
ATOM 708 C C . VAL A 1 94 ? 7.440 -2.701 9.494 1.00 97.25 94 VAL A C 1
ATOM 710 O O . VAL A 1 94 ? 6.761 -2.377 10.458 1.00 97.25 94 VAL A O 1
ATOM 713 N N . SER A 1 95 ? 7.523 -1.901 8.431 1.00 97.12 95 SER A N 1
ATOM 714 C CA . SER A 1 95 ? 6.734 -0.665 8.363 1.00 97.12 95 SER A CA 1
ATOM 715 C C . SER A 1 95 ? 5.302 -0.937 7.898 1.00 97.12 95 SER A C 1
ATOM 717 O O . SER A 1 95 ? 5.068 -1.731 6.981 1.00 97.12 95 SER A O 1
ATOM 719 N N . THR A 1 96 ? 4.332 -0.183 8.419 1.00 97.00 96 THR A N 1
ATOM 720 C CA . THR A 1 96 ? 2.941 -0.195 7.923 1.00 97.00 96 THR A CA 1
ATOM 721 C C . THR A 1 96 ? 2.868 0.139 6.426 1.00 97.00 96 THR A C 1
ATOM 723 O O . THR A 1 96 ? 2.034 -0.389 5.687 1.00 97.00 96 THR A O 1
ATOM 726 N N . HIS A 1 97 ? 3.793 0.977 5.943 1.00 95.81 97 HIS A N 1
ATOM 727 C CA . HIS A 1 97 ? 3.945 1.283 4.521 1.00 95.81 97 HIS A CA 1
ATOM 728 C C . HIS A 1 97 ? 4.330 0.062 3.680 1.00 95.81 97 HIS A C 1
ATOM 730 O O . HIS A 1 97 ? 3.855 -0.044 2.551 1.00 95.81 97 HIS A O 1
ATOM 736 N N . ALA A 1 98 ? 5.150 -0.858 4.195 1.00 96.06 98 ALA A N 1
ATOM 737 C CA . ALA A 1 98 ? 5.476 -2.097 3.493 1.00 96.06 98 ALA A CA 1
ATOM 738 C C . ALA A 1 98 ? 4.238 -2.996 3.354 1.00 96.06 98 ALA A C 1
ATOM 740 O O . ALA A 1 98 ? 3.964 -3.485 2.257 1.00 96.06 98 ALA A O 1
ATOM 741 N N . ILE A 1 99 ? 3.444 -3.125 4.424 1.00 97.50 99 ILE A N 1
ATOM 742 C CA . ILE A 1 99 ? 2.202 -3.916 4.439 1.00 97.50 99 ILE A CA 1
ATOM 743 C C . ILE A 1 99 ? 1.192 -3.387 3.407 1.00 97.50 99 ILE A C 1
ATOM 745 O O . ILE A 1 99 ? 0.720 -4.135 2.545 1.00 97.50 99 ILE A O 1
ATOM 749 N N . HIS A 1 100 ? 0.897 -2.084 3.441 1.00 95.88 100 HIS A N 1
ATOM 750 C CA . HIS A 1 100 ? -0.012 -1.464 2.470 1.00 95.88 100 HIS A CA 1
ATOM 751 C C . HIS A 1 100 ? 0.588 -1.365 1.063 1.00 95.88 100 HIS A C 1
ATOM 753 O O . HIS A 1 100 ? -0.144 -1.400 0.073 1.00 95.88 100 HIS A O 1
ATOM 759 N N . GLY A 1 101 ? 1.912 -1.243 0.957 1.00 94.81 101 GLY A N 1
ATOM 760 C CA . GLY A 1 101 ? 2.634 -1.246 -0.309 1.00 94.81 101 GLY A CA 1
ATOM 761 C C . GLY A 1 101 ? 2.445 -2.562 -1.055 1.00 94.81 101 GLY A C 1
ATOM 762 O O . GLY A 1 101 ? 2.140 -2.532 -2.247 1.00 94.81 101 GLY A O 1
ATOM 763 N N . LEU A 1 102 ? 2.531 -3.696 -0.350 1.00 96.19 102 LEU A N 1
ATOM 764 C CA . LEU A 1 102 ? 2.236 -5.003 -0.933 1.00 96.19 102 LEU A CA 1
ATOM 765 C C . LEU A 1 102 ? 0.766 -5.105 -1.366 1.00 96.19 102 LEU A C 1
ATOM 767 O O . LEU A 1 102 ? 0.496 -5.524 -2.485 1.00 96.19 102 LEU A O 1
ATOM 771 N N . ALA A 1 103 ? -0.184 -4.629 -0.553 1.00 96.75 103 ALA A N 1
ATOM 772 C CA . ALA A 1 103 ? -1.618 -4.671 -0.889 1.00 96.75 103 ALA A CA 1
ATOM 773 C C . ALA A 1 103 ? -1.980 -3.836 -2.134 1.00 96.75 103 ALA A C 1
ATOM 775 O O . ALA A 1 103 ? -3.030 -4.021 -2.754 1.00 96.75 103 ALA A O 1
ATOM 776 N N . ARG A 1 104 ? -1.118 -2.898 -2.537 1.00 95.12 104 ARG A N 1
ATOM 777 C CA . ARG A 1 104 ? -1.296 -2.167 -3.796 1.00 95.12 104 ARG A CA 1
ATOM 778 C C . ARG A 1 104 ? -0.997 -3.036 -5.018 1.00 95.12 104 ARG A C 1
ATOM 780 O O . ARG A 1 104 ? -1.625 -2.829 -6.051 1.00 95.12 104 ARG A O 1
ATOM 787 N N . VAL A 1 105 ? -0.054 -3.969 -4.904 1.00 94.38 105 VAL A N 1
ATOM 788 C CA . VAL A 1 105 ? 0.492 -4.739 -6.035 1.00 94.38 105 VAL A CA 1
ATOM 789 C C . VAL A 1 105 ? 0.019 -6.194 -6.065 1.00 94.38 105 VAL A C 1
ATOM 791 O O . VAL A 1 105 ? 0.014 -6.795 -7.131 1.00 94.38 105 VAL A O 1
ATOM 794 N N . ASP A 1 106 ? -0.403 -6.738 -4.924 1.00 95.25 106 ASP A N 1
ATOM 795 C CA . ASP A 1 106 ? -0.897 -8.106 -4.745 1.00 95.25 106 ASP A CA 1
ATOM 796 C C . ASP A 1 106 ? -2.377 -8.057 -4.329 1.00 95.25 106 ASP A C 1
ATOM 798 O O . ASP A 1 106 ? -2.728 -7.562 -3.251 1.00 95.25 106 ASP A O 1
ATOM 802 N N . ALA A 1 107 ? -3.257 -8.502 -5.229 1.00 95.69 107 ALA A N 1
ATOM 803 C CA . ALA A 1 107 ? -4.702 -8.418 -5.042 1.00 95.69 107 ALA A CA 1
ATOM 804 C C . ALA A 1 107 ? -5.223 -9.422 -4.004 1.00 95.69 107 ALA A C 1
ATOM 806 O O . ALA A 1 107 ? -6.101 -9.055 -3.222 1.00 95.69 107 ALA A O 1
ATOM 807 N N . SER A 1 108 ? -4.663 -10.635 -3.961 1.00 96.56 108 SER A N 1
ATOM 808 C CA . SER A 1 108 ? -5.001 -11.646 -2.953 1.00 96.56 108 SER A CA 1
ATOM 809 C C . SER A 1 108 ? -4.619 -11.167 -1.558 1.00 96.56 108 SER A C 1
ATOM 811 O O . SER A 1 108 ? -5.474 -11.083 -0.684 1.00 96.56 108 SER A O 1
ATOM 813 N N . TRP A 1 109 ? -3.391 -10.671 -1.385 1.00 97.25 109 TRP A N 1
ATOM 814 C CA . TRP A 1 109 ? -2.950 -10.109 -0.109 1.00 97.25 109 TRP A CA 1
ATOM 815 C C . TRP A 1 109 ? -3.822 -8.934 0.348 1.00 97.25 109 TRP A C 1
ATOM 817 O O . TRP A 1 109 ? -4.119 -8.790 1.532 1.00 97.25 109 TRP A O 1
ATOM 827 N N . ARG A 1 110 ? -4.256 -8.075 -0.584 1.00 97.56 110 ARG A N 1
ATOM 828 C CA . ARG A 1 110 ? -5.191 -6.987 -0.269 1.00 97.56 110 ARG A CA 1
ATOM 829 C C . ARG A 1 110 ? -6.533 -7.514 0.228 1.00 97.56 110 ARG A C 1
ATOM 831 O O . ARG A 1 110 ? -7.086 -6.920 1.152 1.00 97.56 110 ARG A O 1
ATOM 838 N N . HIS A 1 111 ? -7.063 -8.555 -0.406 1.00 97.81 111 HIS A N 1
ATOM 839 C CA . HIS A 1 111 ? -8.315 -9.181 0.000 1.00 97.81 111 HIS A CA 1
ATOM 840 C C . HIS A 1 111 ? -8.190 -9.769 1.410 1.00 97.81 111 HIS A C 1
ATOM 842 O O . HIS A 1 111 ? -8.962 -9.385 2.287 1.00 97.81 111 HIS A O 1
ATOM 848 N N . ASP A 1 112 ? -7.150 -10.565 1.656 1.00 98.25 112 ASP A N 1
ATOM 849 C CA . ASP A 1 112 ? -6.908 -11.206 2.952 1.00 98.25 112 ASP A CA 1
ATOM 850 C C . ASP A 1 112 ? -6.698 -10.175 4.066 1.00 98.25 112 ASP A C 1
ATOM 852 O O . ASP A 1 112 ? -7.296 -10.266 5.137 1.00 98.25 112 ASP A O 1
ATOM 856 N N . LEU A 1 113 ? -5.904 -9.131 3.804 1.00 98.31 113 LEU A N 1
ATOM 857 C CA . LEU A 1 113 ? -5.680 -8.051 4.765 1.00 98.31 113 LEU A CA 1
ATOM 858 C C . LEU A 1 113 ? -6.976 -7.294 5.078 1.00 98.31 113 LEU A C 1
ATOM 860 O O . LEU A 1 113 ? -7.211 -6.914 6.224 1.00 98.31 113 LEU A O 1
ATOM 864 N N . ASN A 1 114 ? -7.823 -7.057 4.075 1.00 97.81 114 ASN A N 1
ATOM 865 C CA . ASN A 1 114 ? -9.123 -6.428 4.288 1.00 97.81 114 ASN A CA 1
ATOM 866 C C . ASN A 1 114 ? -10.044 -7.324 5.122 1.00 97.81 114 ASN A C 1
ATOM 868 O O . ASN A 1 114 ? -10.705 -6.805 6.019 1.00 97.81 114 ASN A O 1
ATOM 872 N N . ALA A 1 115 ? -10.068 -8.632 4.854 1.00 98.31 115 ALA A N 1
ATOM 873 C CA . ALA A 1 115 ? -10.840 -9.603 5.623 1.00 98.31 115 ALA A CA 1
ATOM 874 C C . ALA A 1 115 ? -10.371 -9.656 7.086 1.00 98.31 115 ALA A C 1
ATOM 876 O O . ALA A 1 115 ? -11.191 -9.545 7.993 1.00 98.31 115 ALA A O 1
ATOM 877 N N . ALA A 1 116 ? -9.058 -9.692 7.330 1.00 98.25 116 ALA A N 1
ATOM 878 C CA . ALA A 1 116 ? -8.495 -9.639 8.680 1.00 98.25 116 ALA A CA 1
ATOM 879 C C . ALA A 1 116 ? -8.868 -8.341 9.420 1.00 98.25 116 ALA A C 1
ATOM 881 O O . ALA A 1 116 ? -9.279 -8.381 10.576 1.00 98.25 116 ALA A O 1
ATOM 882 N N . LEU A 1 117 ? -8.796 -7.185 8.749 1.00 97.69 117 LEU A N 1
ATOM 883 C CA . LEU A 1 117 ? -9.209 -5.895 9.323 1.00 97.69 117 LEU A CA 1
ATOM 884 C C . LEU A 1 117 ? -10.715 -5.815 9.624 1.00 97.69 117 LEU A C 1
ATOM 886 O O . LEU A 1 117 ? -11.125 -5.010 10.459 1.00 97.69 117 LEU A O 1
ATOM 890 N N . LEU A 1 118 ? -11.543 -6.576 8.903 1.00 97.75 118 LEU A N 1
ATOM 891 C CA . LEU A 1 118 ? -12.973 -6.701 9.184 1.00 97.75 118 LEU A CA 1
ATOM 892 C C . LEU A 1 118 ? -13.235 -7.635 10.366 1.00 97.75 118 LEU A C 1
ATOM 894 O O . LEU A 1 118 ? -14.096 -7.322 11.179 1.00 97.75 118 LEU A O 1
ATOM 898 N N . ALA A 1 119 ? -12.486 -8.733 10.472 1.00 98.00 119 ALA A N 1
ATOM 899 C CA . ALA A 1 119 ? -12.606 -9.693 11.564 1.00 98.00 119 ALA A CA 1
ATOM 900 C C . ALA A 1 119 ? -12.175 -9.093 12.913 1.00 98.00 119 ALA A C 1
ATOM 902 O O . ALA A 1 119 ? -12.910 -9.194 13.889 1.00 98.00 119 ALA A O 1
ATOM 903 N N . GLY A 1 120 ? -11.042 -8.387 12.957 1.00 97.25 120 GLY A N 1
ATOM 904 C CA . GLY A 1 120 ? -10.528 -7.739 14.172 1.00 97.25 120 GLY A CA 1
ATOM 905 C C . GLY A 1 120 ? -11.189 -6.402 14.512 1.00 97.25 120 GLY A C 1
ATOM 906 O O . GLY A 1 120 ? -10.570 -5.525 15.116 1.00 97.25 120 GLY A O 1
ATOM 907 N N . ARG A 1 121 ? -12.412 -6.175 14.039 1.00 97.06 121 ARG A N 1
ATOM 908 C CA . ARG A 1 121 ? -13.102 -4.896 14.167 1.00 97.06 121 ARG A CA 1
ATOM 909 C C . ARG A 1 121 ? -13.632 -4.715 15.603 1.00 97.06 121 ARG A C 1
ATOM 911 O O . ARG A 1 121 ? -14.408 -5.552 16.056 1.00 97.06 121 ARG A O 1
ATOM 918 N N . PRO A 1 122 ? -13.310 -3.605 16.294 1.00 96.00 122 PRO A N 1
ATOM 919 C CA . PRO A 1 122 ? -13.875 -3.320 17.613 1.00 96.00 122 PRO A CA 1
ATOM 920 C C . PRO A 1 122 ? -15.374 -2.991 17.503 1.00 96.00 122 PRO A C 1
ATOM 922 O O . PRO A 1 122 ? -15.759 -2.149 16.688 1.00 96.00 122 PRO A O 1
ATOM 925 N N . ALA A 1 123 ? -16.224 -3.664 18.283 1.00 96.69 123 ALA A N 1
ATOM 926 C CA . ALA A 1 123 ? -17.686 -3.549 18.185 1.00 96.69 123 ALA A CA 1
ATOM 927 C C . ALA A 1 123 ? -18.246 -2.218 18.725 1.00 96.69 123 ALA A C 1
ATOM 929 O O . ALA A 1 123 ? -19.324 -1.790 18.322 1.00 96.69 123 ALA A O 1
ATOM 930 N N . ASP A 1 124 ? -17.504 -1.552 19.606 1.00 96.62 124 ASP A N 1
ATOM 931 C CA . ASP A 1 124 ? -17.848 -0.286 20.262 1.00 96.62 124 ASP A CA 1
ATOM 932 C C . ASP A 1 124 ? -17.553 0.957 19.401 1.00 96.62 124 ASP A C 1
ATOM 934 O O . ASP A 1 124 ? -17.970 2.069 19.729 1.00 96.62 124 ASP A O 1
ATOM 938 N N . VAL A 1 125 ? -16.850 0.793 18.277 1.00 96.25 125 VAL A N 1
ATOM 939 C CA . VAL A 1 125 ? -16.466 1.899 17.391 1.00 96.25 125 VAL A CA 1
ATOM 940 C C . VAL A 1 125 ? -17.498 2.090 16.269 1.00 96.25 125 VAL A C 1
ATOM 942 O O . VAL A 1 125 ? -17.858 1.125 15.597 1.00 96.25 125 VAL A O 1
ATOM 945 N N . PRO A 1 126 ? -17.931 3.329 15.961 1.00 95.88 126 PRO A N 1
ATOM 946 C CA . PRO A 1 126 ? -18.819 3.593 14.828 1.00 95.88 126 PRO A CA 1
ATOM 947 C C . PRO A 1 126 ? -18.070 3.483 13.488 1.00 95.88 126 PRO A C 1
ATOM 949 O O . PRO A 1 126 ? -17.388 4.418 13.046 1.00 95.88 126 PRO A O 1
ATOM 952 N N . HIS A 1 127 ? -18.203 2.335 12.822 1.00 96.56 127 HIS A N 1
ATOM 953 C CA . HIS A 1 127 ? -17.577 2.056 11.521 1.00 96.56 127 HIS A CA 1
ATOM 954 C C . HIS A 1 127 ? -18.260 2.774 10.360 1.00 96.56 127 HIS A C 1
ATOM 956 O O . HIS A 1 127 ? -19.380 3.260 10.477 1.00 96.56 127 HIS A O 1
ATOM 962 N N . GLY A 1 128 ? -17.550 2.898 9.235 1.00 96.00 128 GLY A N 1
ATOM 963 C CA . GLY A 1 128 ? -18.049 3.626 8.062 1.00 96.00 128 GLY A CA 1
ATOM 964 C C . GLY A 1 128 ? -18.161 5.137 8.276 1.00 96.00 128 GLY A C 1
ATOM 965 O O . GLY A 1 128 ? -18.687 5.847 7.423 1.00 96.00 128 GLY A O 1
ATOM 966 N N . THR A 1 129 ? -17.630 5.649 9.390 1.00 96.19 129 THR A N 1
ATOM 967 C CA . THR A 1 129 ? -17.609 7.077 9.692 1.00 96.19 129 THR A CA 1
ATOM 968 C C . THR A 1 129 ? -16.181 7.630 9.676 1.00 96.19 129 THR A C 1
ATOM 970 O O . THR A 1 129 ? -15.213 6.925 9.985 1.00 96.19 129 THR A O 1
ATOM 973 N N . PRO A 1 130 ? -16.011 8.929 9.385 1.00 94.75 130 PRO A N 1
ATOM 974 C CA . PRO A 1 130 ? -14.709 9.592 9.487 1.00 94.75 130 PRO A CA 1
ATOM 975 C C . PRO A 1 130 ? -14.173 9.605 10.920 1.00 94.75 130 PRO A C 1
ATOM 977 O O . PRO A 1 130 ? -12.962 9.577 11.143 1.00 94.75 130 PRO A O 1
ATOM 980 N N . THR A 1 131 ? -15.081 9.646 11.897 1.00 95.25 131 THR A N 1
ATOM 981 C CA . THR A 1 131 ? -14.763 9.600 13.324 1.00 95.25 131 THR A CA 1
ATOM 982 C C . THR A 1 131 ? -14.144 8.256 13.696 1.00 95.25 131 THR A C 1
ATOM 984 O O . THR A 1 131 ? -13.090 8.247 14.333 1.00 95.25 131 THR A O 1
ATOM 987 N N . GLY A 1 132 ? -14.712 7.143 13.218 1.00 95.38 132 GLY A N 1
ATOM 988 C CA . GLY A 1 132 ? -14.148 5.799 13.383 1.00 95.38 132 GLY A CA 1
ATOM 989 C C . GLY A 1 132 ? -12.707 5.699 12.876 1.00 95.38 132 GLY A C 1
ATOM 990 O O . GLY A 1 132 ? -11.832 5.171 13.563 1.00 95.38 132 GLY A O 1
ATOM 991 N N . TYR A 1 133 ? -12.420 6.295 11.716 1.00 95.25 133 TYR A N 1
ATOM 992 C CA . TYR A 1 133 ? -11.065 6.321 11.160 1.00 95.25 133 TYR A CA 1
ATOM 993 C C . TYR A 1 133 ? -10.099 7.226 11.944 1.00 95.25 133 TYR A C 1
ATOM 995 O O . TYR A 1 133 ? -8.989 6.810 12.278 1.00 95.25 133 TYR A O 1
ATOM 1003 N N . ARG A 1 134 ? -10.487 8.481 12.218 1.00 94.56 134 ARG A N 1
ATOM 1004 C CA . ARG A 1 134 ? -9.582 9.505 12.780 1.00 94.56 134 ARG A CA 1
ATOM 1005 C C . ARG A 1 134 ? -9.413 9.412 14.292 1.00 94.56 134 ARG A C 1
ATOM 1007 O O . ARG A 1 134 ? -8.300 9.599 14.767 1.00 94.56 134 ARG A O 1
ATOM 1014 N N . ARG A 1 135 ? -10.500 9.183 15.037 1.00 95.25 135 ARG A N 1
ATOM 1015 C CA . ARG A 1 135 ? -10.488 9.190 16.511 1.00 95.25 135 ARG A CA 1
ATOM 1016 C C . ARG A 1 135 ? -10.188 7.819 17.097 1.00 95.25 135 ARG A C 1
ATOM 1018 O O . ARG A 1 135 ? -9.426 7.733 18.046 1.00 95.25 135 ARG A O 1
ATOM 1025 N N . HIS A 1 136 ? -10.750 6.768 16.506 1.00 94.38 136 HIS A N 1
ATOM 1026 C CA . HIS A 1 136 ? -10.602 5.398 17.012 1.00 94.38 136 HIS A CA 1
ATOM 1027 C C . HIS A 1 136 ? -9.537 4.593 16.255 1.00 94.38 136 HIS A C 1
ATOM 1029 O O . HIS A 1 136 ? -9.255 3.452 16.597 1.00 94.38 136 HIS A O 1
ATOM 1035 N N . GLY A 1 137 ? -8.944 5.165 15.202 1.00 93.00 137 GLY A N 1
ATOM 1036 C CA . GLY A 1 137 ? -7.861 4.530 14.457 1.00 93.00 137 GLY A CA 1
ATOM 1037 C C . GLY A 1 137 ? -8.278 3.324 13.610 1.00 93.00 137 GLY A C 1
ATOM 1038 O O . GLY A 1 137 ? -7.392 2.651 13.078 1.00 93.00 137 GLY A O 1
ATOM 1039 N N . CYS A 1 138 ? -9.578 3.057 13.431 1.00 95.44 138 CYS A N 1
ATOM 1040 C CA . CYS A 1 138 ? -10.051 1.911 12.658 1.00 95.44 138 CYS A CA 1
ATOM 1041 C C . CYS A 1 138 ? -9.631 2.020 11.181 1.00 95.44 138 CYS A C 1
ATOM 1043 O O . CYS A 1 138 ? -9.856 3.036 10.520 1.00 95.44 138 CYS A O 1
ATOM 1045 N N . ARG A 1 139 ? -9.033 0.952 10.636 1.00 95.25 139 ARG A N 1
ATOM 1046 C CA . ARG A 1 139 ? -8.530 0.897 9.246 1.00 95.25 139 ARG A CA 1
ATOM 1047 C C . ARG A 1 139 ? -9.308 -0.057 8.339 1.00 95.25 139 ARG A C 1
ATOM 1049 O O . ARG A 1 139 ? -8.835 -0.370 7.241 1.00 95.25 139 ARG A O 1
ATOM 1056 N N . CYS A 1 140 ? -10.497 -0.492 8.758 1.00 96.44 140 CYS A N 1
ATOM 1057 C CA . CYS A 1 140 ? -11.355 -1.346 7.942 1.00 96.44 140 CYS A CA 1
ATOM 1058 C C . CYS A 1 140 ? -11.700 -0.677 6.588 1.00 96.44 140 CYS A C 1
ATOM 1060 O O . CYS A 1 140 ? -11.572 0.548 6.446 1.00 96.44 140 CYS A O 1
ATOM 1062 N N . PRO A 1 141 ? -12.088 -1.457 5.560 1.00 96.31 141 PRO A N 1
ATOM 1063 C CA . PRO A 1 141 ? -12.429 -0.924 4.240 1.00 96.31 141 PRO A CA 1
ATOM 1064 C C . PRO A 1 141 ? -13.458 0.217 4.282 1.00 96.31 141 PRO A C 1
ATOM 1066 O O . PRO A 1 141 ? -13.224 1.259 3.675 1.00 96.31 141 PRO A O 1
ATOM 1069 N N . GLU A 1 142 ? -14.529 0.073 5.068 1.00 97.00 142 GLU A N 1
ATOM 1070 C CA . GLU A 1 142 ? -15.585 1.088 5.223 1.00 97.00 142 GLU A CA 1
ATOM 1071 C C . GLU A 1 142 ? -15.049 2.410 5.791 1.00 97.00 142 GLU A C 1
ATOM 1073 O O . GLU A 1 142 ? -15.281 3.475 5.221 1.00 97.00 142 GLU A O 1
ATOM 1078 N N . CYS A 1 143 ? -14.270 2.358 6.877 1.00 96.38 143 CYS A N 1
ATOM 1079 C CA . CYS A 1 143 ? -13.664 3.544 7.491 1.00 96.38 143 CYS A CA 1
ATOM 1080 C C . CYS A 1 143 ? -12.675 4.247 6.548 1.00 96.38 143 CYS A C 1
ATOM 1082 O O . CYS A 1 143 ? -12.597 5.477 6.533 1.00 96.38 143 CYS A O 1
ATOM 1084 N N . ARG A 1 144 ? -11.934 3.492 5.723 1.00 94.81 144 ARG A N 1
ATOM 1085 C CA . ARG A 1 144 ? -11.048 4.075 4.700 1.00 94.81 144 ARG A CA 1
ATOM 1086 C C . ARG A 1 144 ? -11.829 4.790 3.603 1.00 94.81 144 ARG A C 1
ATOM 1088 O O . ARG A 1 144 ? -11.459 5.902 3.235 1.00 94.81 144 ARG A O 1
ATOM 1095 N N . VAL A 1 145 ? -12.902 4.181 3.105 1.00 95.06 145 VAL A N 1
ATOM 1096 C CA . VAL A 1 145 ? -13.784 4.795 2.100 1.00 95.06 145 VAL A CA 1
ATOM 1097 C C . VAL A 1 145 ? -14.417 6.073 2.660 1.00 95.06 145 VAL A C 1
ATOM 1099 O O . VAL A 1 145 ? -14.319 7.129 2.036 1.00 95.06 145 VAL A O 1
ATOM 1102 N N . ALA A 1 146 ? -14.945 6.026 3.886 1.00 95.12 146 ALA A N 1
ATOM 1103 C CA . ALA A 1 146 ? -15.515 7.189 4.566 1.00 95.12 146 ALA A CA 1
ATOM 1104 C C . ALA A 1 146 ? -14.512 8.344 4.719 1.00 95.12 146 ALA A C 1
ATOM 1106 O O . ALA A 1 146 ? -14.861 9.508 4.513 1.00 95.12 146 ALA A O 1
ATOM 1107 N N . GLN A 1 147 ? -13.249 8.036 5.033 1.00 93.50 147 GLN A N 1
ATOM 1108 C CA . GLN A 1 147 ? -12.188 9.039 5.085 1.00 93.50 147 GLN A CA 1
ATOM 1109 C C . GLN A 1 147 ? -11.951 9.693 3.716 1.00 93.50 147 GLN A C 1
ATOM 1111 O O . GLN A 1 147 ? -11.815 10.914 3.659 1.00 93.50 147 GLN A O 1
ATOM 1116 N N . HIS A 1 148 ? -11.918 8.914 2.633 1.00 89.31 148 HIS A N 1
ATOM 1117 C CA . HIS A 1 148 ? -11.708 9.449 1.286 1.00 89.31 148 HIS A CA 1
ATOM 1118 C C . HIS A 1 148 ? -12.859 10.350 0.822 1.00 89.31 148 HIS A C 1
ATOM 1120 O O . HIS A 1 148 ? -12.604 11.375 0.198 1.00 89.31 148 HIS A O 1
ATOM 1126 N N . HIS A 1 149 ? -14.109 10.040 1.177 1.00 87.38 149 HIS A N 1
ATOM 1127 C CA . HIS A 1 149 ? -15.250 10.909 0.857 1.00 87.38 149 HIS A CA 1
ATOM 1128 C C . HIS A 1 149 ? -15.252 12.231 1.640 1.00 87.38 149 HIS A C 1
ATOM 1130 O O . HIS A 1 149 ? -15.810 13.224 1.178 1.00 87.38 149 HIS A O 1
ATOM 1136 N N . GLN A 1 150 ? -14.613 12.274 2.813 1.00 82.94 150 GLN A N 1
ATOM 1137 C CA . GLN A 1 150 ? -14.448 13.508 3.591 1.00 82.94 150 GLN A CA 1
ATOM 1138 C C . GLN A 1 150 ? -13.297 14.385 3.140 1.00 82.94 150 GLN A C 1
ATOM 1140 O O . GLN A 1 150 ? -13.204 15.529 3.604 1.00 82.94 150 GLN A O 1
ATOM 1145 N N . ASP A 1 151 ? -12.410 13.880 2.285 1.00 77.62 151 ASP A N 1
ATOM 1146 C CA . ASP A 1 151 ? -11.427 14.717 1.620 1.00 77.62 151 ASP A CA 1
ATOM 1147 C C . ASP A 1 151 ? -12.194 15.594 0.619 1.00 77.62 151 ASP A C 1
ATOM 1149 O O . ASP A 1 151 ? -12.182 15.373 -0.590 1.00 77.62 151 ASP A O 1
ATOM 1153 N N . LYS A 1 152 ? -12.898 16.606 1.161 1.00 75.94 152 LYS A N 1
ATOM 1154 C CA . LYS A 1 152 ? -13.468 17.733 0.424 1.00 75.94 152 LYS A CA 1
ATOM 1155 C C . LYS A 1 152 ? -12.420 18.135 -0.604 1.00 75.94 152 LYS A C 1
ATOM 1157 O O . LYS A 1 152 ? -11.241 18.166 -0.219 1.00 75.94 152 LYS A O 1
ATOM 1162 N N . PRO A 1 153 ? -12.807 18.452 -1.856 1.00 74.50 153 PRO A N 1
ATOM 1163 C CA . PRO A 1 153 ? -11.848 18.864 -2.872 1.00 74.50 153 PRO A CA 1
ATOM 1164 C C . PRO A 1 153 ? -10.937 19.881 -2.213 1.00 74.50 153 PRO A C 1
ATOM 1166 O O . PRO A 1 153 ? -11.430 20.893 -1.703 1.00 74.50 153 PRO A O 1
ATOM 1169 N N . ARG A 1 154 ? -9.650 19.519 -2.061 1.00 71.81 154 ARG A N 1
ATOM 1170 C CA . ARG A 1 154 ? -8.676 20.345 -1.343 1.00 71.81 154 ARG A CA 1
ATOM 1171 C C . ARG A 1 154 ? -8.882 21.733 -1.901 1.00 71.81 154 ARG A C 1
ATOM 1173 O O . ARG A 1 154 ? -8.638 21.891 -3.098 1.00 71.81 154 ARG A O 1
ATOM 1180 N N . ARG A 1 155 ? -9.405 22.670 -1.083 1.00 74.44 155 ARG A N 1
ATOM 1181 C CA . ARG A 1 155 ? -9.686 24.047 -1.526 1.00 74.44 155 ARG A CA 1
ATOM 1182 C C . ARG A 1 155 ? -8.498 24.425 -2.386 1.00 74.44 155 ARG A C 1
ATOM 1184 O O . ARG A 1 155 ? -7.397 24.285 -1.836 1.00 74.44 155 ARG A O 1
ATOM 1191 N N . PRO A 1 156 ? -8.693 24.712 -3.693 1.00 74.81 156 PRO A N 1
ATOM 1192 C CA . PRO A 1 156 ? -7.606 24.760 -4.666 1.00 74.81 156 PRO A CA 1
ATOM 1193 C C . PRO A 1 156 ? -6.515 25.554 -3.995 1.00 74.81 156 PRO A C 1
ATOM 1195 O O . PRO A 1 156 ? -6.799 26.705 -3.662 1.00 74.81 156 PRO A O 1
ATOM 1198 N N . ARG A 1 157 ? -5.403 24.883 -3.613 1.00 73.81 157 ARG A N 1
ATOM 1199 C CA . ARG A 1 157 ? -4.399 25.428 -2.677 1.00 73.81 157 ARG A CA 1
ATOM 1200 C C . ARG A 1 157 ? -4.201 26.849 -3.131 1.00 73.81 157 ARG A C 1
ATOM 1202 O O . ARG A 1 157 ? -3.683 26.951 -4.239 1.00 73.81 157 ARG A O 1
ATOM 1209 N N . LYS A 1 158 ? -4.745 27.844 -2.393 1.00 69.56 158 LYS A N 1
ATOM 1210 C CA . LYS A 1 158 ? -4.988 29.216 -2.888 1.00 69.56 158 LYS A CA 1
ATOM 1211 C C . LYS A 1 158 ? -3.746 29.542 -3.667 1.00 69.56 158 LYS A C 1
ATOM 1213 O O . LYS A 1 158 ? -2.735 29.620 -2.968 1.00 69.56 158 LYS A O 1
ATOM 1218 N N . ARG A 1 159 ? -3.802 29.474 -5.025 1.00 69.19 159 ARG A N 1
ATOM 1219 C CA . ARG A 1 159 ? -2.593 29.294 -5.865 1.00 69.19 159 ARG A CA 1
ATOM 1220 C C . ARG A 1 159 ? -1.611 30.226 -5.223 1.00 69.19 159 ARG A C 1
ATOM 1222 O O . ARG A 1 159 ? -1.961 31.407 -5.161 1.00 69.19 159 ARG A O 1
ATOM 1229 N N . ILE A 1 160 ? -0.558 29.698 -4.575 1.00 67.00 160 ILE A N 1
ATOM 1230 C CA . ILE A 1 160 ? 0.426 30.570 -3.934 1.00 67.00 160 ILE A CA 1
ATOM 1231 C C . ILE A 1 160 ? 0.765 31.467 -5.096 1.00 67.00 160 ILE A C 1
ATOM 1233 O O . ILE A 1 160 ? 1.237 30.929 -6.101 1.00 67.00 160 ILE A O 1
ATOM 1237 N N . ARG A 1 161 ? 0.301 32.732 -5.058 1.00 63.66 161 ARG A N 1
ATOM 1238 C CA . ARG A 1 161 ? 0.441 33.643 -6.195 1.00 63.66 161 ARG A CA 1
ATOM 1239 C C . ARG A 1 161 ? 1.910 33.482 -6.516 1.00 63.66 161 ARG A C 1
ATOM 1241 O O . ARG A 1 161 ? 2.659 33.688 -5.557 1.00 63.66 161 ARG A O 1
ATOM 1248 N N . PRO A 1 162 ? 2.287 32.952 -7.702 1.00 63.03 162 PRO A N 1
ATOM 1249 C CA . PRO A 1 162 ? 3.677 32.613 -7.983 1.00 63.03 162 PRO A CA 1
ATOM 1250 C C . PRO A 1 162 ? 4.438 33.838 -7.538 1.00 63.03 162 PRO A C 1
ATOM 1252 O O . PRO A 1 162 ? 4.099 34.917 -8.025 1.00 63.03 162 PRO A O 1
ATOM 1255 N N . ALA A 1 163 ? 5.211 33.697 -6.450 1.00 63.62 163 ALA A N 1
ATOM 1256 C CA . ALA A 1 163 ? 5.634 34.838 -5.647 1.00 63.62 163 ALA A CA 1
ATOM 1257 C C . ALA A 1 163 ? 6.256 35.782 -6.646 1.00 63.62 163 ALA A C 1
ATOM 1259 O O . ALA A 1 163 ? 7.230 35.340 -7.246 1.00 63.62 163 ALA A O 1
ATOM 1260 N N . GLN A 1 164 ? 5.595 36.918 -6.939 1.00 62.00 164 GLN A N 1
ATOM 1261 C CA . GLN A 1 164 ? 5.812 37.654 -8.184 1.00 62.00 164 GLN A CA 1
ATOM 1262 C C . GLN A 1 164 ? 7.309 37.820 -8.325 1.00 62.00 164 GLN A C 1
ATOM 1264 O O . GLN A 1 164 ? 7.927 38.605 -7.607 1.00 62.00 164 GLN A O 1
ATOM 1269 N N . THR A 1 165 ? 7.904 36.977 -9.168 1.00 60.50 165 THR A N 1
ATOM 1270 C CA . THR A 1 165 ? 9.347 36.913 -9.324 1.00 60.50 165 THR A CA 1
ATOM 1271 C C . THR A 1 165 ? 9.630 37.951 -10.380 1.00 60.50 165 THR A C 1
ATOM 1273 O O . THR A 1 165 ? 10.161 37.656 -11.441 1.00 60.50 165 THR A O 1
ATOM 1276 N N . ALA A 1 166 ? 9.176 39.182 -10.118 1.00 63.41 166 ALA A N 1
ATOM 1277 C CA . ALA A 1 166 ? 9.761 40.320 -10.772 1.00 63.41 166 ALA A CA 1
ATOM 1278 C C . ALA A 1 166 ? 11.266 40.151 -10.529 1.00 63.41 166 ALA A C 1
ATOM 1280 O O . ALA A 1 166 ? 11.657 39.946 -9.367 1.00 63.41 166 ALA A O 1
ATOM 1281 N N . PRO A 1 167 ? 12.089 40.100 -11.591 1.00 63.56 167 PRO A N 1
ATOM 1282 C CA . PRO A 1 167 ? 13.525 40.033 -11.418 1.00 63.56 167 PRO A CA 1
ATOM 1283 C C . PRO A 1 167 ? 13.883 41.188 -10.494 1.00 63.56 167 PRO A C 1
ATOM 1285 O O . PRO A 1 167 ? 13.620 42.349 -10.803 1.00 63.56 167 PRO A O 1
ATOM 1288 N N . ARG A 1 168 ? 14.388 40.868 -9.301 1.00 67.00 168 ARG A N 1
ATOM 1289 C CA . ARG A 1 168 ? 14.902 41.908 -8.423 1.00 67.00 168 ARG A CA 1
ATOM 1290 C C . ARG A 1 168 ? 16.117 42.459 -9.147 1.00 67.00 168 ARG A C 1
ATOM 1292 O O . ARG A 1 168 ? 17.108 41.750 -9.306 1.00 67.00 168 ARG A O 1
ATOM 1299 N N . VAL A 1 169 ? 15.986 43.668 -9.668 1.00 71.19 169 VAL A N 1
ATOM 1300 C CA . VAL A 1 169 ? 17.099 44.400 -10.256 1.00 71.19 169 VAL A CA 1
ATOM 1301 C C . VAL A 1 169 ? 17.958 44.946 -9.123 1.00 71.19 169 VAL A C 1
ATOM 1303 O O . VAL A 1 169 ? 17.456 45.309 -8.058 1.00 71.19 169 VAL A O 1
ATOM 1306 N N . CYS A 1 170 ? 19.270 44.940 -9.312 1.00 62.53 170 CYS A N 1
ATOM 1307 C CA . CYS A 1 170 ? 20.191 45.583 -8.388 1.00 62.53 170 CYS A CA 1
ATOM 1308 C C . CYS A 1 170 ? 19.983 47.105 -8.443 1.00 62.53 170 CYS A C 1
ATOM 1310 O O . CYS A 1 170 ? 20.119 47.687 -9.514 1.00 62.53 170 CYS A O 1
ATOM 1312 N N . GLU A 1 171 ? 19.709 47.759 -7.310 1.00 59.97 171 GLU A N 1
ATOM 1313 C CA . GLU A 1 171 ? 19.533 49.224 -7.256 1.00 59.97 171 GLU A CA 1
ATOM 1314 C C . GLU A 1 171 ? 20.791 49.998 -7.693 1.00 59.97 171 GLU A C 1
ATOM 1316 O O . GLU A 1 171 ? 20.670 51.105 -8.202 1.00 59.97 171 GLU A O 1
ATOM 1321 N N . CYS A 1 172 ? 21.993 49.415 -7.582 1.00 60.25 172 CYS A N 1
ATOM 1322 C CA . CYS A 1 172 ? 23.226 50.076 -8.023 1.00 60.25 172 CYS A CA 1
ATOM 1323 C C . CYS A 1 172 ? 23.468 50.043 -9.540 1.00 60.25 172 CYS A C 1
ATOM 1325 O O . CYS A 1 172 ? 24.155 50.924 -10.046 1.00 60.25 172 CYS A O 1
ATOM 1327 N N . CYS A 1 173 ? 23.010 49.015 -10.264 1.00 66.62 173 CYS A N 1
ATOM 1328 C CA . CYS A 1 173 ? 23.390 48.830 -11.676 1.00 66.62 173 CYS A CA 1
ATOM 1329 C C . CYS A 1 173 ? 22.255 48.398 -12.613 1.00 66.62 173 CYS A C 1
ATOM 1331 O O . CYS A 1 173 ? 22.493 48.225 -13.803 1.00 66.62 173 CYS A O 1
ATOM 1333 N N . GLY A 1 174 ? 21.042 48.168 -12.104 1.00 67.44 174 GLY A N 1
ATOM 1334 C CA . GLY A 1 174 ? 19.895 47.701 -12.890 1.00 67.44 174 GLY A CA 1
ATOM 1335 C C . GLY A 1 174 ? 19.978 46.241 -13.364 1.00 67.44 174 GLY A C 1
ATOM 1336 O O . GLY A 1 174 ? 19.034 45.747 -13.973 1.00 67.44 174 GLY A O 1
ATOM 1337 N N . GLY A 1 175 ? 21.074 45.526 -13.083 1.00 69.31 175 GLY A N 1
ATOM 1338 C CA . GLY A 1 175 ? 21.271 44.138 -13.515 1.00 69.31 175 GLY A CA 1
ATOM 1339 C C . GLY A 1 175 ? 20.404 43.119 -12.751 1.00 69.31 175 GLY A C 1
ATOM 1340 O O . GLY A 1 175 ? 20.068 43.354 -11.585 1.00 69.31 175 GLY A O 1
ATOM 1341 N N . PRO A 1 176 ? 20.045 41.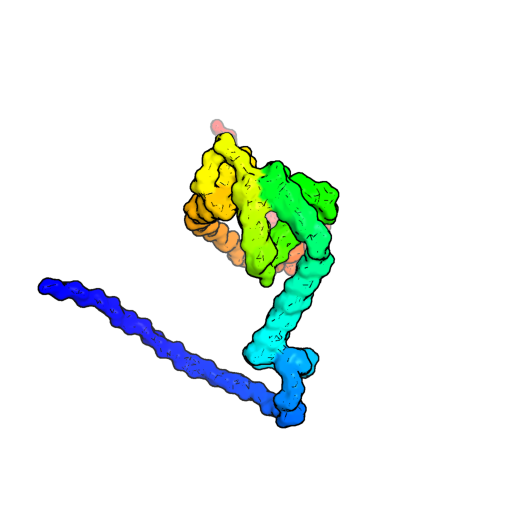974 -13.367 1.00 65.25 176 PRO A N 1
ATOM 1342 C CA . PRO A 1 176 ? 19.215 40.946 -12.737 1.00 65.25 176 PRO A CA 1
ATOM 1343 C C . PRO A 1 176 ? 19.966 40.206 -11.616 1.00 65.25 176 PRO A C 1
ATOM 1345 O O . PRO A 1 176 ? 21.061 39.688 -11.825 1.00 65.25 176 PRO A O 1
ATOM 1348 N N . ILE A 1 177 ? 19.366 40.104 -10.424 1.00 65.06 177 ILE A N 1
ATOM 1349 C CA . ILE A 1 177 ? 19.928 39.317 -9.314 1.00 65.06 177 ILE A CA 1
ATOM 1350 C C . ILE A 1 177 ? 19.579 37.836 -9.516 1.00 65.06 177 ILE A C 1
ATOM 1352 O O . ILE A 1 177 ? 18.409 37.449 -9.471 1.00 65.06 177 ILE A O 1
ATOM 1356 N N . THR A 1 178 ? 20.587 36.982 -9.696 1.00 63.09 178 THR A N 1
ATOM 1357 C CA . THR A 1 178 ? 20.404 35.523 -9.744 1.00 63.09 178 THR A CA 1
ATOM 1358 C C . THR A 1 178 ? 20.096 34.975 -8.347 1.00 63.09 178 THR A C 1
ATOM 1360 O O . THR A 1 178 ? 20.796 35.282 -7.386 1.00 63.09 178 THR A O 1
ATOM 1363 N N . ALA A 1 179 ? 19.051 34.153 -8.223 1.00 57.75 179 ALA A N 1
ATOM 1364 C CA . ALA A 1 179 ? 18.433 33.747 -6.952 1.00 57.75 179 ALA A CA 1
ATOM 1365 C C . ALA A 1 179 ? 19.256 32.787 -6.055 1.00 57.75 179 ALA A C 1
ATOM 1367 O O . ALA A 1 179 ? 18.740 32.274 -5.064 1.00 57.75 179 ALA A O 1
ATOM 1368 N N . SER A 1 180 ? 20.518 32.516 -6.376 1.00 55.59 180 SER A N 1
ATOM 1369 C CA . SER A 1 180 ? 21.319 31.434 -5.789 1.00 55.59 180 SER A CA 1
ATOM 1370 C C . SER A 1 180 ? 22.297 31.897 -4.697 1.00 55.59 180 SER A C 1
ATOM 1372 O O . SER A 1 180 ? 23.443 31.455 -4.654 1.00 55.59 180 SER A O 1
ATOM 1374 N N . GLY A 1 181 ? 21.857 32.756 -3.769 1.00 55.28 181 GLY A N 1
ATOM 1375 C CA . GLY A 1 181 ? 22.651 33.075 -2.577 1.00 55.28 181 GLY A CA 1
ATOM 1376 C C . GLY A 1 181 ? 21.925 33.929 -1.526 1.00 55.28 181 GLY A C 1
ATOM 1377 O O . GLY A 1 181 ? 21.067 34.737 -1.877 1.00 55.28 181 GLY A O 1
ATOM 1378 N N . PRO A 1 182 ? 22.273 33.810 -0.228 1.00 57.25 182 PRO A N 1
ATOM 1379 C CA . PRO A 1 182 ? 21.653 34.582 0.856 1.00 57.25 182 PRO A CA 1
ATOM 1380 C C . PRO A 1 182 ? 22.031 36.078 0.871 1.00 57.25 182 PRO A C 1
ATOM 1382 O O . PRO A 1 182 ? 21.631 36.796 1.785 1.00 57.25 182 PRO A O 1
ATOM 1385 N N . ARG A 1 183 ? 22.798 36.580 -0.112 1.00 57.12 183 ARG A N 1
ATOM 1386 C CA . ARG A 1 183 ? 23.227 37.988 -0.190 1.00 57.12 183 ARG A CA 1
ATOM 1387 C C . ARG A 1 183 ? 22.913 38.583 -1.564 1.00 57.12 183 ARG A C 1
ATOM 1389 O O . ARG A 1 183 ? 23.187 37.972 -2.591 1.00 57.12 183 ARG A O 1
ATOM 1396 N N . ARG A 1 184 ? 22.325 39.784 -1.557 1.00 55.22 184 ARG A N 1
ATOM 1397 C CA . ARG A 1 184 ? 21.805 40.525 -2.720 1.00 55.22 184 ARG A CA 1
ATOM 1398 C C . ARG A 1 184 ? 22.925 41.175 -3.543 1.00 55.22 184 ARG A C 1
ATOM 1400 O O . ARG A 1 184 ? 22.998 42.396 -3.609 1.00 55.22 184 ARG A O 1
ATOM 1407 N N . PHE A 1 185 ? 23.804 40.394 -4.159 1.00 56.22 185 PHE A N 1
ATOM 1408 C CA . PHE A 1 185 ? 24.831 40.952 -5.042 1.00 56.22 185 PHE A CA 1
ATOM 1409 C C . PHE A 1 185 ? 24.801 40.273 -6.408 1.00 56.22 185 PHE A C 1
ATOM 1411 O O . PHE A 1 185 ? 24.706 39.055 -6.506 1.00 56.22 185 PHE A O 1
ATOM 1418 N N . CYS A 1 186 ? 24.861 41.089 -7.461 1.00 53.47 186 CYS A N 1
ATOM 1419 C CA . CYS A 1 186 ? 24.815 40.657 -8.858 1.00 53.47 186 CYS A CA 1
ATOM 1420 C C . CYS A 1 186 ? 26.120 39.969 -9.313 1.00 53.47 186 CYS A C 1
ATOM 1422 O O . CYS A 1 186 ? 26.106 39.202 -10.270 1.00 53.47 186 CYS A O 1
ATOM 1424 N N . SER A 1 187 ? 27.252 40.236 -8.651 1.00 59.03 187 SER A N 1
ATOM 1425 C CA . SER A 1 187 ? 28.554 39.635 -8.963 1.00 59.03 187 SER A CA 1
ATOM 1426 C C . SER A 1 187 ? 29.537 39.768 -7.787 1.00 59.03 187 SER A C 1
ATOM 1428 O O . SER A 1 187 ? 29.348 40.643 -6.931 1.00 59.03 187 SER A O 1
ATOM 1430 N N . PRO A 1 188 ? 30.622 38.967 -7.751 1.00 59.66 188 PRO A N 1
ATOM 1431 C CA . PRO A 1 188 ? 31.710 39.135 -6.783 1.00 59.66 188 PRO A CA 1
ATOM 1432 C C . PRO A 1 188 ? 32.324 40.545 -6.812 1.00 59.66 188 PRO A C 1
ATOM 1434 O O . PRO A 1 188 ? 32.642 41.094 -5.764 1.00 59.66 188 PRO A O 1
ATOM 1437 N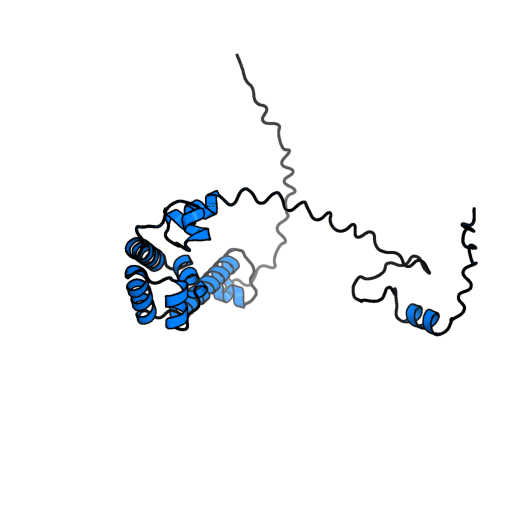 N . SER A 1 189 ? 32.397 41.183 -7.986 1.00 60.78 189 SER A N 1
ATOM 1438 C CA . SER A 1 189 ? 32.945 42.537 -8.155 1.00 60.78 189 SER A CA 1
ATOM 1439 C C . SER A 1 189 ? 32.090 43.630 -7.494 1.00 60.78 189 SER A C 1
ATOM 1441 O O . SER A 1 189 ? 32.628 44.627 -7.011 1.00 60.78 189 SER A O 1
ATOM 1443 N N . CYS A 1 190 ? 30.764 43.450 -7.424 1.00 56.66 190 CYS A N 1
ATOM 1444 C CA . CYS A 1 190 ? 29.873 44.347 -6.675 1.00 56.66 190 CYS A CA 1
ATOM 1445 C C . CYS A 1 190 ? 30.013 44.175 -5.156 1.00 56.66 190 CYS A C 1
ATOM 1447 O O . CYS A 1 190 ? 29.889 45.156 -4.424 1.00 56.66 190 CYS A O 1
ATOM 1449 N N . ALA A 1 191 ? 30.307 42.961 -4.678 1.00 58.41 191 ALA A N 1
ATOM 1450 C CA . ALA A 1 191 ? 30.568 42.722 -3.259 1.00 58.41 191 ALA A CA 1
ATOM 1451 C C . ALA A 1 191 ? 31.868 43.412 -2.804 1.00 58.41 191 ALA A C 1
ATOM 1453 O O . ALA A 1 191 ? 31.911 43.993 -1.720 1.00 58.41 191 ALA A O 1
ATOM 1454 N N . THR A 1 192 ? 32.901 43.428 -3.655 1.00 57.59 192 THR A N 1
ATOM 1455 C CA . THR A 1 192 ? 34.173 44.097 -3.346 1.00 57.59 192 THR A CA 1
ATOM 1456 C C . THR A 1 192 ? 34.037 45.623 -3.308 1.00 57.59 192 THR A C 1
ATOM 1458 O O . THR A 1 192 ? 34.592 46.242 -2.410 1.00 57.59 192 THR A O 1
ATOM 1461 N N . ARG A 1 193 ? 33.241 46.261 -4.184 1.00 54.62 193 ARG A N 1
ATOM 1462 C CA . ARG A 1 193 ? 33.024 47.727 -4.110 1.00 54.62 193 ARG A CA 1
ATOM 1463 C C . ARG A 1 193 ? 32.329 48.177 -2.822 1.00 54.62 193 ARG A C 1
ATOM 1465 O O . ARG A 1 193 ? 32.662 49.240 -2.311 1.00 54.62 193 ARG A O 1
ATOM 1472 N N . HIS A 1 194 ? 31.427 47.365 -2.267 1.00 54.22 194 HIS A N 1
ATOM 1473 C CA . HIS A 1 194 ? 30.784 47.659 -0.980 1.00 54.22 194 HIS A CA 1
ATOM 1474 C C . HIS A 1 194 ? 31.702 47.442 0.229 1.00 54.22 194 HIS A C 1
ATOM 1476 O O . HIS A 1 194 ? 31.539 48.121 1.236 1.00 54.22 194 HIS A O 1
ATOM 1482 N N . ALA A 1 195 ? 32.667 46.522 0.145 1.00 53.47 195 ALA A N 1
ATOM 1483 C CA . ALA A 1 195 ? 33.618 46.284 1.231 1.00 53.47 195 ALA A CA 1
ATOM 1484 C C . ALA A 1 195 ? 34.685 47.389 1.348 1.00 53.47 195 ALA A C 1
ATOM 1486 O O . ALA A 1 195 ? 35.258 47.565 2.418 1.00 53.47 195 ALA A O 1
ATOM 1487 N N . VAL A 1 196 ? 34.942 48.134 0.265 1.00 53.94 196 VAL A N 1
ATOM 1488 C CA . VAL A 1 196 ? 35.986 49.174 0.226 1.00 53.94 196 VAL A CA 1
ATOM 1489 C C . VAL A 1 196 ? 35.402 50.594 0.327 1.00 53.94 196 VAL A C 1
ATOM 1491 O O . VAL A 1 196 ? 36.099 51.508 0.753 1.00 53.94 196 VAL A O 1
ATOM 1494 N N . HIS A 1 197 ? 34.108 50.791 0.044 1.00 47.44 197 HIS A N 1
ATOM 1495 C CA . HIS A 1 197 ? 33.412 52.058 0.289 1.00 47.44 197 HIS A CA 1
ATOM 1496 C C . HIS A 1 197 ? 32.483 51.972 1.509 1.00 47.44 197 HIS A C 1
ATOM 1498 O O . HIS A 1 197 ? 31.276 51.778 1.380 1.00 47.44 197 HIS A O 1
ATOM 1504 N N . ALA A 1 198 ? 33.040 52.246 2.694 1.00 48.47 198 ALA A N 1
ATOM 1505 C CA . ALA A 1 198 ? 32.278 52.708 3.863 1.00 48.47 198 ALA A CA 1
ATOM 1506 C C . ALA A 1 198 ? 31.688 54.128 3.670 1.00 48.47 198 ALA A C 1
ATOM 1508 O O . ALA A 1 198 ? 31.047 54.672 4.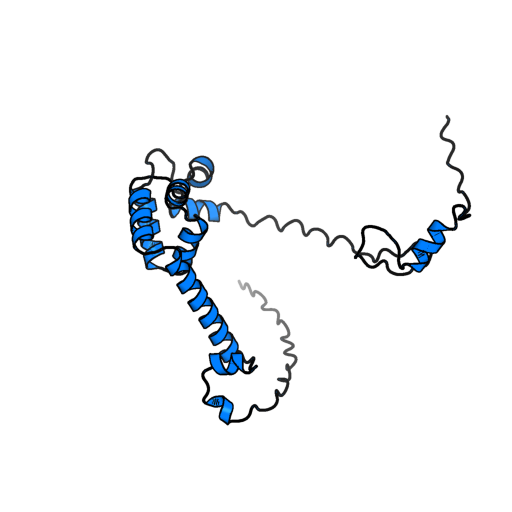562 1.00 48.47 198 ALA A O 1
ATOM 1509 N N . THR A 1 199 ? 31.880 54.728 2.493 1.00 47.78 199 THR A N 1
ATOM 1510 C CA . THR A 1 199 ? 31.358 56.037 2.098 1.00 47.78 199 THR A CA 1
ATOM 1511 C C . THR A 1 199 ? 30.807 55.964 0.673 1.00 47.78 199 THR A C 1
ATOM 1513 O O . THR A 1 199 ? 31.361 56.510 -0.279 1.00 47.78 199 THR A O 1
ATOM 1516 N N . CYS A 1 200 ? 29.701 55.243 0.491 1.00 40.03 200 CYS A N 1
ATOM 1517 C CA . CYS A 1 200 ? 28.859 55.472 -0.677 1.00 40.03 200 CYS A CA 1
ATOM 1518 C C . CYS A 1 200 ? 28.005 56.714 -0.383 1.00 40.03 200 CYS A C 1
ATOM 1520 O O . CYS A 1 200 ? 27.023 56.636 0.353 1.00 40.03 200 CYS A O 1
ATOM 1522 N N . SER A 1 201 ? 28.425 57.868 -0.912 1.00 50.41 201 SER A N 1
ATOM 1523 C CA . SER A 1 201 ? 27.638 59.107 -0.943 1.00 50.41 201 SER A CA 1
ATOM 1524 C C . SER A 1 201 ? 26.443 58.950 -1.887 1.00 50.41 201 SER A C 1
ATOM 1526 O O . SER A 1 201 ? 26.414 59.515 -2.977 1.00 50.41 201 SER A O 1
ATOM 1528 N N . CYS A 1 202 ? 25.442 58.176 -1.480 1.00 40.72 202 CYS A N 1
ATOM 1529 C CA . CYS A 1 202 ? 24.082 58.377 -1.963 1.00 40.72 202 CYS A CA 1
ATOM 1530 C C . CYS A 1 202 ? 23.519 59.512 -1.108 1.00 40.72 202 CYS A C 1
ATOM 1532 O O . CYS A 1 202 ? 23.409 59.353 0.107 1.00 40.72 202 CYS A O 1
ATOM 1534 N N . GLY A 1 203 ? 23.247 60.667 -1.718 1.00 47.44 203 GLY A N 1
ATOM 1535 C CA . GLY A 1 203 ? 22.783 61.867 -1.027 1.00 47.44 203 GLY A CA 1
ATOM 1536 C C . GLY A 1 203 ? 21.688 61.561 -0.005 1.00 47.44 203 GLY A C 1
ATOM 1537 O O . GLY A 1 203 ? 20.659 60.972 -0.335 1.00 47.44 203 GLY A O 1
ATOM 1538 N N . GLY A 1 204 ? 21.950 61.942 1.244 1.00 44.25 204 GLY A N 1
ATOM 1539 C CA . GLY A 1 204 ? 21.006 61.816 2.338 1.00 44.25 204 GLY A CA 1
ATOM 1540 C C . GLY A 1 204 ? 19.736 62.592 2.026 1.00 44.25 204 GLY A C 1
ATOM 1541 O O . GLY A 1 204 ? 19.756 63.815 1.912 1.00 44.25 204 GLY A O 1
ATOM 1542 N N . VAL A 1 205 ? 18.624 61.875 1.923 1.00 52.94 205 VAL A N 1
ATOM 1543 C CA . VAL A 1 205 ? 17.317 62.468 2.180 1.00 52.94 205 VAL A CA 1
ATOM 1544 C C . VAL A 1 205 ? 17.250 62.655 3.700 1.00 52.94 205 VAL A C 1
ATOM 1546 O O . VAL A 1 205 ? 17.338 61.654 4.418 1.00 52.94 205 VAL A O 1
ATOM 1549 N N . PRO A 1 206 ? 17.178 63.890 4.228 1.00 59.59 206 PRO A N 1
ATOM 1550 C CA . PRO A 1 206 ? 17.045 64.094 5.664 1.00 59.59 206 PRO A CA 1
ATOM 1551 C C . PRO A 1 206 ? 15.728 63.477 6.150 1.00 59.59 206 PRO A C 1
ATOM 1553 O O . PRO A 1 206 ? 14.694 63.580 5.488 1.00 59.59 206 PRO A O 1
ATOM 1556 N N . ALA A 1 207 ? 15.783 62.804 7.298 1.00 53.94 207 ALA A N 1
ATOM 1557 C CA . ALA A 1 207 ? 14.611 62.221 7.937 1.00 53.94 207 ALA A CA 1
ATOM 1558 C C . ALA A 1 207 ? 13.563 63.315 8.231 1.00 53.94 207 ALA A C 1
ATOM 1560 O O . ALA A 1 207 ? 13.948 64.397 8.681 1.00 53.94 207 ALA A O 1
ATOM 1561 N N . PRO A 1 208 ? 12.260 63.069 8.000 1.00 61.44 208 PRO A N 1
ATOM 1562 C CA . PRO A 1 208 ? 11.229 64.022 8.389 1.00 61.44 208 PRO A CA 1
ATOM 1563 C C . PRO A 1 208 ? 11.205 64.163 9.916 1.00 61.44 208 PRO A C 1
ATOM 1565 O O . PRO A 1 208 ? 11.124 63.172 10.641 1.00 61.44 208 PRO A O 1
ATOM 1568 N N . ASP A 1 209 ? 11.296 65.406 10.386 1.00 67.31 209 ASP A N 1
ATOM 1569 C CA . ASP A 1 209 ? 11.204 65.781 11.796 1.00 67.31 209 ASP A CA 1
ATOM 1570 C C . ASP A 1 209 ? 9.775 65.540 12.303 1.00 67.31 209 ASP A C 1
ATOM 1572 O O . ASP A 1 209 ? 8.823 66.184 11.862 1.00 67.31 209 ASP A O 1
ATOM 1576 N N . THR A 1 210 ? 9.607 64.564 13.196 1.00 66.81 210 THR A N 1
ATOM 1577 C CA . THR A 1 210 ? 8.300 64.160 13.733 1.00 66.81 210 THR A CA 1
ATOM 1578 C C . THR A 1 210 ? 8.005 64.756 15.107 1.00 66.81 210 THR A C 1
ATOM 1580 O O . THR A 1 210 ? 7.371 64.096 15.930 1.00 66.81 210 THR A O 1
ATOM 1583 N N . ARG A 1 211 ? 8.448 65.981 15.408 1.00 62.00 211 ARG A N 1
ATOM 1584 C CA . ARG A 1 211 ? 8.013 66.675 16.632 1.00 62.00 211 ARG A CA 1
ATOM 1585 C C . ARG A 1 211 ? 6.960 67.742 16.343 1.00 62.00 211 ARG A C 1
ATOM 1587 O O . ARG A 1 211 ? 7.282 68.857 15.942 1.00 62.00 211 ARG A O 1
ATOM 1594 N N . ARG A 1 212 ? 5.705 67.402 16.636 1.00 57.81 212 ARG A N 1
ATOM 1595 C CA . ARG A 1 212 ? 4.671 68.332 17.104 1.00 57.81 212 ARG A CA 1
ATOM 1596 C C . ARG A 1 212 ? 3.739 67.620 18.069 1.00 57.81 212 ARG A C 1
ATOM 1598 O O . ARG A 1 212 ? 3.407 66.450 17.783 1.00 57.81 212 ARG A O 1
#

Sequence (212 aa):
MNDQLGLDNFDDTTAAVTPSLTRAAPLRARSASPLTRWRQGDRDEETRTAHLADLRARRNAAAARRLGPGTRTHVLREVAAGRGLPEVANALGVSTHAIHGLARVDASWRHDLNAALLAGRPADVPHGTPTGYRRHGCRCPECRVAQHHQDKPRRPRKRIRPAQTAPRVCECCGGPITASGPRRFCSPSCATRHAVHATCSCGGVPAPDTRR

Secondary structure (DSSP, 8-state):
--------------------------GGGGGS-HHHHHHTT--SHHHHHHHHHHHHHHHHHHHHHHS-HHHHHHHHHHHHTT--HHHHHHHTT--HHHHHHHHHH-HHHHHHHHHHHHHT--TTS-TTSHHHHHTS---SHHHHHHHHHHS-----------------B-TTT-PBPPSSSSS--SSHHHHHHHHH-S-------PPP----